Protein AF-A0A7J9B000-F1 (afdb_monomer_lite)

Radius of gyration: 26.39 Å; chains: 1; bounding box: 59×56×83 Å

Organism: NCBI:txid34288

Sequence (344 aa):
TKEEARGRLSDIKAAAGIPEDCTDDIVQVQKQTHGEGVWKELFLHPTPVVRHVLICAIGIHFFQQAIGLDSVVLYSPRIFEKAGITSSDHKLLATIAIGLSKTIFILVATFLLDKIGRRPLLLISSGGMVVILATLGFSLTIIGHSDNKITWAVGLCITMVLSSVAVFSIGMGPIAWVYSTEIFPLRLRAQGASIGVAVNRVTSGVISMTYISLYEAITIGGAFFLYAGVALVAFFFFFTFLPETQGKTLEEMEWLFGKLVGWREEAQKLKRKRKMNEANHQIQLGNNLTTDRRFAVDNKTLADFEVLKKPKRNKFAFACAILASLASILLGYGELFSFSLRVD

InterPro domains:
  IPR003663 Sugar/inositol transporter [PR00171] (64-74)
  IPR003663 Sugar/inositol transporter [PR00171] (158-179)
  IPR003663 Sugar/inositol transporter [PR00171] (181-193)
  IPR005828 Major facilitator, sugar transporter-like [PF00083] (3-257)
  IPR020846 Major facilitator superfamily domain [PS50850] (1-246)
  IPR036259 MFS transporter superfamily [G3DSA:1.20.1250.20] (1-260)
  IPR036259 MFS transporter superfamily [SSF103473] (33-254)
  IPR050814 Myo-inositol Transporter [PTHR48020] (8-275)

Secondary structure (DSSP, 8-state):
-HHHHHHHHHHHHHHTT--TT---SS-------TTHHHHHHHHHS--HHHHHHHHHHHHHHHHHHHT-HHHHHHHHHHHHHTTT---HHHHHHHHHHHHHHHHHHHHHHHHHHHHH-HHHHHHHHHHHHHHHHHHHHHHHHHHHH-SS--HHHHHHHHHHHHHHHHHHHHTHHHHHHHHHHHHS-TTTHHHHHHHHHHHHHHHHHHHHHHHHHHHHHH-HHHHHHHHHHHHHHHHHHHHHH----TT--HHHHHHHTT-TTTHHHHHHHHHHHHHHHHHHHHHHHHHHHHHGGGSTTS-TTSTTS---------HHHHHHHHHHHHHHHHHHHHHHHHHHHHH-

pLDDT: mean 74.3, std 15.92, range [32.53, 96.81]

Structure (mmCIF, N/CA/C/O backbone):
data_AF-A0A7J9B000-F1
#
_entry.id   AF-A0A7J9B000-F1
#
loop_
_atom_site.group_PDB
_atom_site.id
_atom_site.type_symbol
_atom_site.label_atom_id
_atom_site.label_alt_id
_atom_site.label_comp_id
_atom_site.label_asym_id
_atom_site.label_entity_id
_atom_site.label_seq_id
_atom_site.pdbx_PDB_ins_code
_atom_site.Cartn_x
_atom_site.Cartn_y
_atom_site.Cartn_z
_atom_site.occupancy
_atom_site.B_iso_or_equiv
_atom_site.auth_seq_id
_atom_site.auth_comp_id
_atom_site.auth_asym_id
_atom_site.auth_atom_id
_atom_site.pdbx_PDB_model_num
ATOM 1 N N . THR A 1 1 ? -8.151 7.272 47.654 1.00 82.88 1 THR A N 1
ATOM 2 C CA . THR A 1 1 ? -8.364 6.912 49.091 1.00 82.88 1 THR A CA 1
ATOM 3 C C . THR A 1 1 ? -8.147 5.414 49.305 1.00 82.88 1 THR A C 1
ATOM 5 O O . THR A 1 1 ? -8.013 4.698 48.321 1.00 82.88 1 THR A O 1
ATOM 8 N N . LYS A 1 2 ? -8.087 4.905 50.553 1.00 74.31 2 LYS A N 1
ATOM 9 C CA . LYS A 1 2 ? -7.965 3.447 50.822 1.00 74.31 2 LYS A CA 1
ATOM 10 C C . LYS A 1 2 ? -9.085 2.626 50.162 1.00 74.31 2 LYS A C 1
ATOM 12 O O . LYS A 1 2 ? -8.842 1.504 49.738 1.00 74.31 2 LYS A O 1
ATOM 17 N N . GLU A 1 3 ? -10.278 3.202 50.044 1.00 77.31 3 GLU A N 1
ATOM 18 C CA . GLU A 1 3 ? -11.419 2.584 49.359 1.00 77.31 3 GLU A CA 1
ATOM 19 C C . GLU A 1 3 ? -11.218 2.503 47.843 1.00 77.31 3 GLU A C 1
ATOM 21 O O . GLU A 1 3 ? -11.408 1.443 47.258 1.00 77.31 3 GLU A O 1
ATOM 26 N N . GLU A 1 4 ? -10.722 3.571 47.215 1.00 77.94 4 GLU A N 1
ATOM 27 C CA . GLU A 1 4 ? -10.398 3.568 45.782 1.00 77.94 4 GLU A CA 1
ATOM 28 C C . GLU A 1 4 ? -9.303 2.543 45.441 1.00 77.94 4 GLU A C 1
ATOM 30 O O . GLU A 1 4 ? -9.380 1.859 44.425 1.00 77.94 4 GLU A O 1
ATOM 35 N N . ALA A 1 5 ? -8.303 2.385 46.315 1.00 74.25 5 ALA A N 1
ATOM 36 C CA . ALA A 1 5 ? -7.252 1.384 46.138 1.00 74.25 5 ALA A CA 1
ATOM 37 C C . ALA A 1 5 ? -7.795 -0.054 46.218 1.00 74.25 5 ALA A C 1
ATOM 39 O O . ALA A 1 5 ? -7.348 -0.913 45.461 1.00 74.25 5 ALA A O 1
ATOM 40 N N . ARG A 1 6 ? -8.777 -0.314 47.095 1.00 79.56 6 ARG A N 1
ATOM 41 C CA . ARG A 1 6 ? -9.453 -1.619 47.180 1.00 79.56 6 ARG A CA 1
ATOM 42 C C . ARG A 1 6 ? -10.311 -1.899 45.947 1.00 79.56 6 ARG A C 1
ATOM 44 O O . ARG A 1 6 ? -10.234 -3.009 45.440 1.00 79.56 6 ARG A O 1
ATOM 51 N N . GLY A 1 7 ? -11.027 -0.897 45.432 1.00 80.62 7 GLY A N 1
ATOM 52 C CA . GLY A 1 7 ? -11.784 -1.025 44.180 1.00 80.62 7 GLY A CA 1
ATOM 53 C C . GLY A 1 7 ? -10.884 -1.296 42.968 1.00 80.62 7 GLY A C 1
ATOM 54 O O . GLY A 1 7 ? -11.131 -2.199 42.180 1.00 80.62 7 GLY A O 1
ATOM 55 N N . ARG A 1 8 ? -9.748 -0.595 42.859 1.00 78.12 8 ARG A N 1
ATOM 56 C CA . ARG A 1 8 ? -8.762 -0.863 41.792 1.00 78.12 8 ARG A CA 1
ATOM 57 C C . ARG A 1 8 ? -8.174 -2.270 41.907 1.00 78.12 8 ARG A C 1
ATOM 59 O O . ARG A 1 8 ? -7.898 -2.905 40.895 1.00 78.12 8 ARG A O 1
ATOM 66 N N . LEU A 1 9 ? -7.962 -2.750 43.132 1.00 80.00 9 LEU A N 1
ATOM 67 C CA . LEU A 1 9 ? -7.446 -4.092 43.376 1.00 80.00 9 LEU A CA 1
ATOM 68 C C . LEU A 1 9 ? -8.476 -5.172 43.016 1.00 80.00 9 LEU A C 1
ATOM 70 O O . LEU A 1 9 ? -8.081 -6.173 42.422 1.00 80.00 9 LEU A O 1
ATOM 74 N N . SER A 1 10 ? -9.765 -4.974 43.316 1.00 78.06 10 SER A N 1
ATOM 75 C CA . SER A 1 10 ? -10.826 -5.898 42.883 1.00 78.06 10 SER A CA 1
ATOM 76 C C . SER A 1 10 ? -10.948 -5.933 41.361 1.00 78.06 10 SER A C 1
ATOM 78 O O . SER A 1 10 ? -11.013 -7.017 40.790 1.00 78.06 10 SER A O 1
ATOM 80 N N . ASP A 1 11 ? -10.847 -4.783 40.687 1.00 79.25 11 ASP A N 1
ATOM 81 C CA . ASP A 1 11 ? -10.869 -4.716 39.219 1.00 79.25 11 ASP A CA 1
ATOM 82 C C . ASP A 1 11 ? -9.686 -5.471 38.593 1.00 79.25 11 ASP A C 1
ATOM 84 O O . ASP A 1 11 ? -9.848 -6.203 37.615 1.00 79.25 11 ASP A O 1
ATOM 88 N N . ILE A 1 12 ? -8.486 -5.334 39.172 1.00 77.56 12 ILE A N 1
ATOM 89 C CA . ILE A 1 12 ? -7.285 -6.055 38.724 1.00 77.56 12 ILE A CA 1
ATOM 90 C C . ILE A 1 12 ? -7.426 -7.560 38.982 1.00 77.56 12 ILE A C 1
ATOM 92 O O . ILE A 1 12 ? -7.084 -8.354 38.104 1.00 77.56 12 ILE A O 1
ATOM 96 N N . LYS A 1 13 ? -7.951 -7.965 40.147 1.00 78.25 13 LYS A N 1
ATOM 97 C CA . LYS A 1 13 ? -8.212 -9.377 40.475 1.00 78.25 13 LYS A CA 1
ATOM 98 C C . LYS A 1 13 ? -9.223 -9.992 39.507 1.00 78.25 13 LYS A C 1
ATOM 100 O O . LYS A 1 13 ? -8.947 -11.048 38.941 1.00 78.25 13 LYS A O 1
ATOM 105 N N . ALA A 1 14 ? -10.319 -9.290 39.226 1.00 75.25 14 ALA A N 1
ATOM 106 C CA . ALA A 1 14 ? -11.325 -9.707 38.255 1.00 75.25 14 ALA A CA 1
ATOM 107 C C . ALA A 1 14 ? -10.745 -9.814 36.833 1.00 75.25 14 ALA A C 1
ATOM 109 O O . ALA A 1 14 ? -10.961 -10.814 36.149 1.00 75.25 14 ALA A O 1
ATOM 110 N N . ALA A 1 15 ? -9.949 -8.830 36.401 1.00 67.94 15 ALA A N 1
ATOM 111 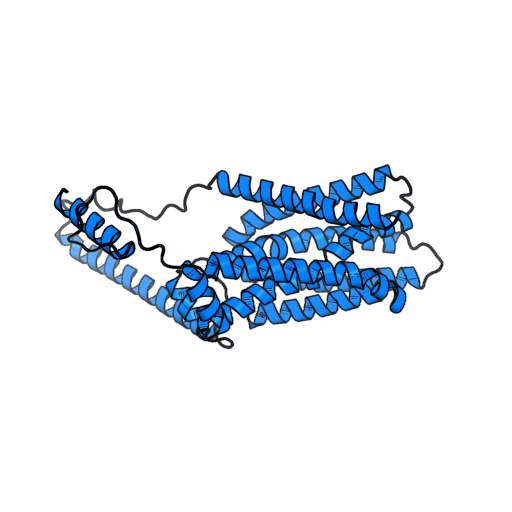C CA . ALA A 1 15 ? -9.299 -8.842 35.090 1.00 67.94 15 ALA A CA 1
ATOM 112 C C . ALA A 1 15 ? -8.254 -9.963 34.943 1.00 67.94 15 ALA A C 1
ATOM 114 O O . ALA A 1 15 ? -8.064 -10.487 33.845 1.00 67.94 15 ALA A O 1
ATOM 115 N N . ALA A 1 16 ? -7.590 -10.339 36.037 1.00 67.12 16 ALA A N 1
ATOM 116 C CA . ALA A 1 16 ? -6.615 -11.426 36.080 1.00 67.12 16 ALA A CA 1
ATOM 117 C C . ALA A 1 16 ? -7.246 -12.815 36.311 1.00 67.12 16 ALA A C 1
ATOM 119 O O . ALA A 1 16 ? -6.526 -13.813 36.284 1.00 67.12 16 ALA A O 1
ATOM 120 N N . GLY A 1 17 ? -8.565 -12.898 36.536 1.00 65.94 17 GLY A N 1
ATOM 121 C CA . GLY A 1 17 ? -9.259 -14.151 36.853 1.00 65.94 17 GLY A CA 1
ATOM 122 C C . GLY A 1 17 ? -8.908 -14.721 38.233 1.00 65.94 17 GLY A C 1
ATOM 123 O O . GLY A 1 17 ? -8.972 -15.933 38.429 1.00 65.94 17 GLY A O 1
ATOM 124 N N . ILE A 1 18 ? -8.502 -13.863 39.171 1.00 74.94 18 ILE A N 1
ATOM 125 C CA . ILE A 1 18 ? -8.129 -14.225 40.541 1.00 74.94 18 ILE A CA 1
ATOM 126 C C . ILE A 1 18 ? -9.373 -14.081 41.439 1.00 74.94 18 ILE A C 1
ATOM 128 O O . ILE A 1 18 ? -10.015 -13.030 41.389 1.00 74.94 18 ILE A O 1
ATOM 132 N N . PRO A 1 19 ? -9.719 -15.082 42.274 1.00 73.69 19 PRO A N 1
ATOM 133 C CA . PRO A 1 19 ? -10.817 -14.969 43.237 1.00 73.69 19 PRO A CA 1
ATOM 134 C C . PRO A 1 19 ? -10.623 -13.766 44.171 1.00 73.69 19 PRO A C 1
ATOM 136 O O . PRO A 1 19 ? -9.503 -13.519 44.630 1.00 73.69 19 PRO A O 1
ATOM 139 N N . GLU A 1 20 ? -11.694 -13.026 44.484 1.00 66.19 20 GLU A N 1
ATOM 140 C CA . GLU A 1 20 ? -11.612 -11.861 45.385 1.00 66.19 20 GLU A CA 1
ATOM 141 C C . GLU A 1 20 ? -11.006 -12.233 46.747 1.00 66.19 20 GLU A C 1
ATOM 143 O O . GLU A 1 20 ? -10.180 -11.487 47.287 1.00 66.19 20 GLU A O 1
ATOM 148 N N . ASP A 1 21 ? -11.326 -13.441 47.204 1.00 67.56 21 ASP A N 1
ATOM 149 C CA . ASP A 1 21 ? -10.967 -14.044 48.487 1.00 67.56 21 ASP A CA 1
ATOM 150 C C . ASP A 1 21 ? -9.482 -14.438 48.587 1.00 67.56 21 ASP A C 1
ATOM 152 O O . ASP A 1 21 ? -8.992 -14.760 49.667 1.00 67.56 21 ASP A O 1
ATOM 156 N N . CYS A 1 22 ? -8.744 -14.428 47.472 1.00 64.06 22 CYS A N 1
ATOM 157 C CA . CYS A 1 22 ? -7.347 -14.843 47.449 1.00 64.06 22 CYS A CA 1
ATOM 158 C C . CYS A 1 22 ? -6.442 -13.699 47.946 1.00 64.06 22 CYS A C 1
ATOM 160 O O . CYS A 1 22 ? -6.332 -12.640 47.312 1.00 64.06 22 CYS A O 1
ATOM 162 N N . THR A 1 23 ? -5.823 -13.893 49.113 1.00 69.88 23 THR A N 1
ATOM 163 C CA . THR A 1 23 ? -4.881 -12.955 49.761 1.00 69.88 23 THR A CA 1
ATOM 164 C C . THR A 1 23 ? -3.425 -13.412 49.704 1.00 69.88 23 THR A C 1
ATOM 166 O O . THR A 1 23 ? -2.583 -12.805 50.356 1.00 69.88 23 THR A O 1
ATOM 169 N N . ASP A 1 24 ? -3.121 -14.465 48.947 1.00 70.62 24 ASP A N 1
ATOM 170 C CA . ASP A 1 24 ? -1.760 -14.986 48.842 1.00 70.62 24 ASP A CA 1
ATOM 171 C C . ASP A 1 24 ? -0.848 -14.028 48.064 1.00 70.62 24 ASP A C 1
ATOM 173 O O . ASP A 1 24 ? -1.212 -13.516 47.002 1.00 70.62 24 ASP A O 1
ATOM 177 N N . ASP A 1 25 ? 0.373 -13.833 48.567 1.00 59.50 25 ASP A N 1
ATOM 178 C CA . ASP A 1 25 ? 1.390 -12.970 47.946 1.00 59.50 25 ASP A CA 1
ATOM 179 C C . ASP A 1 25 ? 1.878 -13.509 46.584 1.00 59.50 25 ASP A C 1
ATOM 181 O O . ASP A 1 25 ? 2.466 -12.774 45.788 1.00 59.50 25 ASP A O 1
ATOM 185 N N . ILE A 1 26 ? 1.633 -14.794 46.295 1.00 55.56 26 ILE A N 1
ATOM 186 C CA . ILE A 1 26 ? 2.012 -15.465 45.046 1.00 55.56 26 ILE A CA 1
ATOM 187 C C . ILE A 1 26 ? 0.830 -16.299 44.548 1.00 55.56 26 ILE A C 1
ATOM 189 O O . ILE A 1 26 ? 0.625 -17.435 44.970 1.00 55.56 26 ILE A O 1
ATOM 193 N N . VAL A 1 27 ? 0.075 -15.753 43.596 1.00 59.12 27 VAL A N 1
ATOM 194 C CA . VAL A 1 27 ? -1.013 -16.474 42.928 1.00 59.12 27 VAL A CA 1
ATOM 195 C C . VAL A 1 27 ? -0.484 -17.078 41.629 1.00 59.12 27 VAL A C 1
ATOM 197 O O . VAL A 1 27 ? 0.006 -16.366 40.749 1.00 59.12 27 VAL A O 1
ATOM 200 N N . GLN A 1 28 ? -0.595 -18.400 41.481 1.00 49.84 28 GLN A N 1
ATOM 201 C CA . GLN A 1 28 ? -0.431 -19.070 40.189 1.00 49.84 28 GLN A CA 1
ATOM 202 C C . GLN A 1 28 ? -1.600 -18.649 39.295 1.00 49.84 28 GLN A C 1
ATOM 204 O O . GLN A 1 28 ? -2.665 -19.263 39.306 1.00 49.84 28 GLN A O 1
ATOM 209 N N . VAL A 1 29 ? -1.412 -17.564 38.542 1.00 55.66 29 VAL A N 1
ATOM 210 C CA . VAL A 1 29 ? -2.338 -17.161 37.484 1.00 55.66 29 VAL A CA 1
ATOM 211 C C . VAL A 1 29 ? -2.449 -18.355 36.545 1.00 55.66 29 VAL A C 1
ATOM 213 O O . VAL A 1 29 ? -1.451 -18.732 35.921 1.00 55.66 29 VAL A O 1
ATOM 216 N N . GLN A 1 30 ? -3.633 -18.978 36.462 1.00 48.12 30 GLN A N 1
ATOM 217 C CA . GLN A 1 30 ? -3.905 -19.937 35.397 1.00 48.12 30 GLN A CA 1
ATOM 218 C C . GLN A 1 30 ? -3.523 -19.228 34.111 1.00 48.12 30 GLN A C 1
ATOM 220 O O . GLN A 1 30 ? -4.123 -18.214 33.752 1.00 48.12 30 GLN A O 1
ATOM 225 N N . LYS A 1 31 ? -2.465 -19.719 33.465 1.00 45.75 31 LYS A N 1
ATOM 226 C CA . LYS A 1 31 ? -1.977 -19.204 32.197 1.00 45.75 31 LYS A CA 1
ATOM 227 C C . LYS A 1 31 ? -3.082 -19.513 31.200 1.00 45.75 31 LYS A C 1
ATOM 229 O O . LYS A 1 31 ? -3.051 -20.561 30.564 1.00 45.75 31 LYS A O 1
ATOM 234 N N . GLN A 1 32 ? -4.105 -18.654 31.141 1.00 48.62 32 GLN A N 1
ATOM 235 C CA . GLN A 1 32 ? -5.142 -18.736 30.132 1.00 48.62 32 GLN A CA 1
ATOM 236 C C . GLN A 1 32 ? -4.379 -18.854 28.830 1.00 48.62 32 GLN A C 1
ATOM 238 O O . GLN A 1 32 ? -3.500 -18.032 28.552 1.00 48.62 32 GLN A O 1
ATOM 243 N N . THR A 1 33 ? -4.618 -19.945 28.113 1.00 46.84 33 THR A N 1
ATOM 244 C CA . THR A 1 33 ? -3.960 -20.305 26.863 1.00 46.84 33 THR A CA 1
ATOM 245 C C . THR A 1 33 ? -4.392 -19.280 25.816 1.00 46.84 33 THR A C 1
ATOM 247 O O . THR A 1 33 ? -5.203 -19.535 24.933 1.00 46.84 33 THR A O 1
ATOM 250 N N . HIS A 1 34 ? -3.867 -18.063 25.957 1.00 54.16 34 HIS A N 1
ATOM 251 C CA . HIS A 1 34 ? -4.289 -16.832 25.297 1.00 54.16 34 HIS A CA 1
ATOM 252 C C . HIS A 1 34 ? -4.011 -16.882 23.788 1.00 54.16 34 HIS A C 1
ATOM 254 O O . HIS A 1 34 ? -4.372 -15.964 23.064 1.00 54.16 34 HIS A O 1
ATOM 260 N N . GLY A 1 35 ? -3.343 -17.941 23.315 1.00 53.44 35 GLY A N 1
ATOM 261 C CA . GLY A 1 35 ? -3.094 -18.224 21.908 1.00 53.44 35 GLY A CA 1
ATOM 262 C C . GLY A 1 35 ? -4.078 -19.230 21.309 1.00 53.44 35 GLY A C 1
ATOM 263 O O . GLY A 1 35 ? -4.667 -18.940 20.273 1.00 53.44 35 GLY A O 1
ATOM 264 N N . GLU A 1 36 ? -4.274 -20.398 21.931 1.00 55.00 36 GLU A N 1
ATOM 265 C CA . GLU A 1 36 ? -4.997 -21.527 21.314 1.00 55.00 36 GLU A CA 1
ATOM 266 C C . GLU A 1 36 ? -6.490 -21.259 21.100 1.00 55.00 36 GLU A C 1
ATOM 268 O O . GLU A 1 36 ? -7.029 -21.602 20.047 1.00 55.00 36 GLU A O 1
ATOM 273 N N . GLY A 1 37 ? -7.151 -20.605 22.062 1.00 60.28 37 GLY A N 1
ATOM 274 C CA . GLY A 1 37 ? -8.549 -20.189 21.905 1.00 60.28 37 GLY A CA 1
ATOM 275 C C . GLY A 1 37 ? -8.720 -19.158 20.791 1.00 60.28 37 GLY A C 1
ATOM 276 O O . GLY A 1 37 ? -9.700 -19.187 20.059 1.00 60.28 37 GLY A O 1
ATOM 277 N N . VAL A 1 38 ? -7.710 -18.313 20.599 1.00 64.00 38 VAL A N 1
ATOM 278 C CA . VAL A 1 38 ? -7.761 -17.173 19.687 1.00 64.00 38 VAL A CA 1
ATOM 279 C C . VAL A 1 38 ? -7.512 -17.597 18.236 1.00 64.00 38 VAL A C 1
ATOM 281 O O . VAL A 1 38 ? -8.227 -17.151 17.344 1.00 64.00 38 VAL A O 1
ATOM 284 N N . TRP A 1 39 ? -6.602 -18.549 17.988 1.00 66.50 39 TRP A N 1
ATOM 285 C CA . TRP A 1 39 ? -6.470 -19.175 16.662 1.00 66.50 39 TRP A CA 1
ATOM 286 C C . TRP A 1 39 ? -7.745 -19.941 16.275 1.00 66.50 39 TRP A C 1
ATOM 288 O O . TRP A 1 39 ? -8.190 -19.859 15.131 1.00 66.50 39 TRP A O 1
ATOM 298 N N . LYS A 1 40 ? -8.383 -20.638 17.227 1.00 61.72 40 LYS A N 1
ATOM 299 C CA . LYS A 1 40 ? -9.684 -21.285 16.991 1.00 61.72 40 LYS A CA 1
ATOM 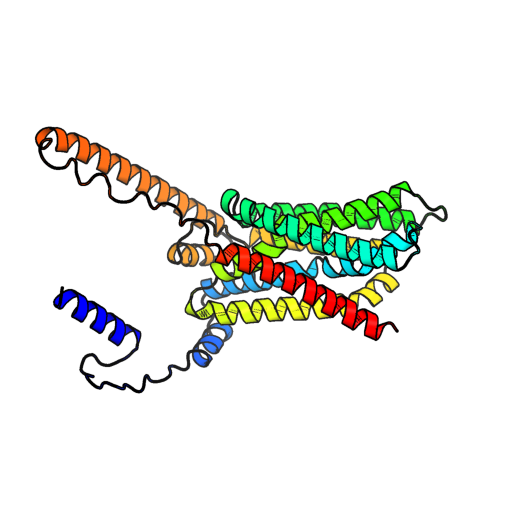300 C C . LYS A 1 40 ? -10.794 -20.261 16.741 1.00 61.72 40 LYS A C 1
ATOM 302 O O . LYS A 1 40 ? -11.615 -20.476 15.866 1.00 61.72 40 LYS A O 1
ATOM 307 N N . GLU A 1 41 ? -10.821 -19.132 17.433 1.00 63.62 41 GLU A N 1
ATOM 308 C CA . GLU A 1 41 ? -11.821 -18.081 17.201 1.00 63.62 41 GLU A CA 1
ATOM 309 C C . GLU A 1 41 ? -11.633 -17.394 15.835 1.00 63.62 41 GLU A C 1
ATOM 311 O O . GLU A 1 41 ? -12.605 -17.101 15.140 1.00 63.62 41 GLU A O 1
ATOM 316 N N . LEU A 1 42 ? -10.381 -17.233 15.394 1.00 67.19 42 LEU A N 1
ATOM 317 C CA . LEU A 1 42 ? -10.039 -16.641 14.101 1.00 67.19 42 LEU A CA 1
ATOM 318 C C . LEU A 1 42 ? -10.425 -17.532 12.907 1.00 67.19 42 LEU A C 1
ATOM 320 O O . LEU A 1 42 ? -10.860 -17.018 11.876 1.00 67.19 42 LEU A O 1
ATOM 324 N N . PHE A 1 43 ? -10.255 -18.853 13.041 1.00 66.50 43 PHE A N 1
ATOM 325 C CA . PHE A 1 43 ? -10.446 -19.813 11.946 1.00 66.50 43 PHE A CA 1
ATOM 326 C C . PHE A 1 43 ? -11.747 -20.625 12.026 1.00 66.50 43 PHE A C 1
ATOM 328 O O . PHE A 1 43 ? -12.273 -21.010 10.985 1.00 66.50 43 PHE A O 1
ATOM 335 N N . LEU A 1 44 ? -12.276 -20.892 13.223 1.00 55.34 44 LEU A N 1
ATOM 336 C CA . LEU A 1 44 ? -13.414 -21.796 13.436 1.00 55.34 44 LEU A CA 1
ATOM 337 C C . LEU A 1 44 ? -14.759 -21.048 13.522 1.00 55.34 44 LEU A C 1
ATOM 339 O O . LEU A 1 44 ? -15.754 -21.571 13.036 1.00 55.34 44 LEU A O 1
ATOM 343 N N . HIS A 1 45 ? -14.797 -19.827 14.082 1.00 56.34 45 HIS A N 1
ATOM 344 C CA . HIS A 1 45 ? -16.012 -18.991 14.155 1.00 56.34 45 HIS A CA 1
ATOM 345 C C . HIS A 1 45 ? -15.711 -17.481 14.028 1.00 56.34 45 HIS A C 1
ATOM 347 O O . HIS A 1 45 ? -15.948 -16.721 14.971 1.00 56.34 45 HIS A O 1
ATOM 353 N N . PRO A 1 46 ? -15.214 -16.998 12.874 1.00 67.00 46 PRO A N 1
ATOM 354 C CA . PRO A 1 46 ? -14.956 -15.575 12.700 1.00 67.00 46 PRO A CA 1
ATOM 355 C C . PRO A 1 46 ? -16.277 -14.796 12.716 1.00 67.00 46 PRO A C 1
ATOM 357 O O . PRO A 1 46 ? -17.119 -14.943 11.825 1.00 67.00 46 PRO A O 1
ATOM 360 N N . THR A 1 47 ? -16.451 -13.925 13.711 1.00 74.19 47 THR A N 1
ATOM 361 C CA . THR A 1 47 ? -17.538 -12.938 13.701 1.00 74.19 47 THR A CA 1
ATOM 362 C C . THR A 1 47 ? -17.444 -12.083 12.427 1.00 74.19 47 THR A C 1
ATOM 364 O O . THR A 1 47 ? -16.348 -11.875 11.893 1.00 74.19 47 THR A O 1
ATOM 367 N N . PRO A 1 48 ? -18.568 -11.564 11.900 1.00 76.94 48 PRO A N 1
ATOM 368 C CA . PRO A 1 48 ? -18.567 -10.794 10.652 1.00 76.94 48 PRO A CA 1
ATOM 369 C C . PRO A 1 48 ? -17.607 -9.592 10.693 1.00 76.94 48 PRO A C 1
ATOM 371 O O . PRO A 1 48 ? -16.961 -9.294 9.689 1.00 76.94 48 PRO A O 1
ATOM 374 N N . VAL A 1 49 ? -17.444 -8.982 11.873 1.00 80.81 49 VAL A N 1
ATOM 375 C CA . VAL A 1 49 ? -16.482 -7.904 12.150 1.00 80.81 49 VAL A CA 1
ATOM 376 C C . VAL A 1 49 ? -15.043 -8.386 11.970 1.00 80.81 49 VAL A C 1
ATOM 378 O O . VAL A 1 49 ? -14.280 -7.803 11.201 1.00 80.81 49 VAL A O 1
ATOM 381 N N . VAL A 1 50 ? -14.671 -9.482 12.639 1.00 82.44 50 VAL A N 1
ATOM 382 C CA . VAL A 1 50 ? -13.312 -10.043 12.579 1.00 82.44 50 VAL A CA 1
ATOM 383 C C . VAL A 1 50 ? -12.972 -10.485 11.159 1.00 82.44 50 VAL A C 1
ATOM 385 O O . VAL A 1 50 ? -11.869 -10.218 10.683 1.00 82.44 50 VAL A O 1
ATOM 388 N N . ARG A 1 51 ? -13.930 -11.076 10.437 1.00 84.75 51 ARG A N 1
ATOM 389 C CA . ARG A 1 51 ? -13.755 -11.444 9.028 1.00 84.75 51 ARG A CA 1
ATOM 390 C C . ARG A 1 51 ? -13.461 -10.228 8.146 1.00 84.75 51 ARG A C 1
ATOM 392 O O . ARG A 1 51 ? -12.566 -10.302 7.307 1.00 84.75 51 ARG A O 1
ATOM 399 N N . HIS A 1 52 ? -14.186 -9.120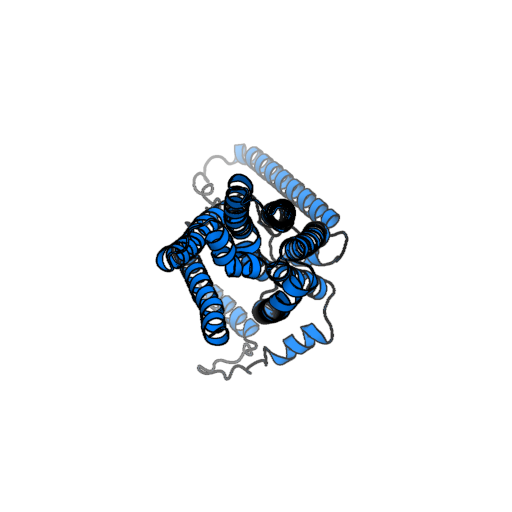 8.315 1.00 88.06 52 HIS A N 1
ATOM 400 C CA . HIS A 1 52 ? -13.939 -7.893 7.545 1.00 88.06 52 HIS A CA 1
ATOM 401 C C . HIS A 1 52 ? -12.560 -7.309 7.868 1.00 88.06 52 HIS A C 1
ATOM 403 O O . HIS A 1 52 ? -11.783 -7.039 6.952 1.00 88.06 52 HIS A O 1
ATOM 409 N N . VAL A 1 53 ? -12.212 -7.205 9.152 1.00 89.00 53 VAL A N 1
ATOM 410 C CA . VAL A 1 53 ? -10.888 -6.739 9.591 1.00 89.00 53 VAL A CA 1
ATOM 411 C C . VAL A 1 53 ? -9.769 -7.605 8.998 1.00 89.00 53 VAL A C 1
ATOM 413 O O . VAL A 1 53 ? -8.803 -7.065 8.460 1.00 89.00 53 VAL A O 1
ATOM 416 N N . LEU A 1 54 ? -9.915 -8.934 9.019 1.00 88.88 54 LEU A N 1
ATOM 417 C CA . LEU A 1 54 ? -8.944 -9.863 8.433 1.00 88.88 54 LEU A CA 1
ATOM 418 C C . LEU A 1 54 ? -8.803 -9.692 6.922 1.00 88.88 54 LEU A C 1
ATOM 420 O O . LEU A 1 54 ? -7.681 -9.637 6.430 1.00 88.88 54 LEU A O 1
ATOM 424 N N . ILE A 1 55 ? -9.910 -9.570 6.185 1.00 91.25 55 ILE A N 1
ATOM 425 C CA . ILE A 1 55 ? -9.873 -9.342 4.733 1.00 91.25 55 ILE A CA 1
ATOM 426 C C . ILE A 1 55 ? -9.147 -8.030 4.418 1.00 91.25 55 ILE A C 1
ATOM 428 O O . ILE A 1 55 ? -8.311 -7.998 3.515 1.00 91.25 55 ILE A O 1
ATOM 432 N N . CYS A 1 56 ? -9.407 -6.965 5.180 1.00 91.62 56 CYS A N 1
ATOM 433 C CA . CYS A 1 56 ? -8.709 -5.691 5.014 1.00 91.62 56 CYS A CA 1
ATOM 434 C C . CYS A 1 56 ? -7.210 -5.804 5.333 1.00 91.62 56 CYS A C 1
ATOM 436 O O . CYS A 1 56 ? -6.396 -5.312 4.554 1.00 91.62 56 CYS A O 1
ATOM 438 N N . ALA A 1 57 ? -6.841 -6.469 6.432 1.00 91.19 57 ALA A N 1
ATOM 439 C CA . ALA A 1 57 ? -5.448 -6.654 6.849 1.00 91.19 57 ALA A CA 1
ATOM 440 C C . ALA A 1 57 ? -4.645 -7.545 5.886 1.00 91.19 57 ALA A C 1
ATOM 442 O O . ALA A 1 57 ? -3.506 -7.246 5.537 1.00 91.19 57 ALA A O 1
ATOM 443 N N . ILE A 1 58 ? -5.233 -8.648 5.429 1.00 92.75 58 ILE A N 1
ATOM 444 C CA . ILE A 1 58 ? -4.599 -9.545 4.460 1.00 92.75 58 ILE A CA 1
ATOM 445 C C . ILE A 1 58 ? -4.491 -8.836 3.111 1.00 92.75 58 ILE A C 1
ATOM 447 O O . ILE A 1 58 ? -3.421 -8.823 2.506 1.00 92.75 58 ILE A O 1
ATOM 451 N N . GLY A 1 59 ? -5.572 -8.188 2.669 1.00 93.25 59 GLY A N 1
ATOM 452 C CA . GLY A 1 59 ? -5.611 -7.468 1.403 1.00 93.25 59 GLY A CA 1
ATOM 453 C C . GLY A 1 59 ? -4.599 -6.327 1.340 1.00 93.25 59 GLY A C 1
ATOM 454 O O . GLY A 1 59 ? -3.881 -6.218 0.351 1.00 93.25 59 GLY A O 1
ATOM 455 N N . ILE A 1 60 ? -4.476 -5.508 2.392 1.00 93.38 60 ILE A N 1
ATOM 456 C CA . ILE A 1 60 ? -3.518 -4.390 2.401 1.00 93.38 60 ILE A CA 1
ATOM 457 C C . ILE A 1 60 ? -2.072 -4.879 2.285 1.00 93.38 60 ILE A C 1
ATOM 459 O O . ILE A 1 60 ? -1.322 -4.340 1.476 1.00 93.38 60 ILE A O 1
ATOM 463 N N . HIS A 1 61 ? -1.702 -5.942 3.003 1.00 91.25 61 HIS A N 1
ATOM 464 C CA . HIS A 1 61 ? -0.352 -6.505 2.962 1.00 91.25 61 HIS A CA 1
ATOM 465 C C . HIS A 1 61 ? -0.050 -7.272 1.670 1.00 91.25 61 HIS A C 1
ATOM 467 O O . HIS A 1 61 ? 1.080 -7.202 1.177 1.00 91.25 61 HIS A O 1
ATOM 473 N N . PHE A 1 62 ? -1.047 -7.965 1.111 1.00 94.31 62 PHE A N 1
ATOM 474 C CA . PHE A 1 62 ? -0.952 -8.616 -0.193 1.00 94.31 62 PHE A CA 1
ATOM 475 C C . PHE A 1 62 ? -0.737 -7.579 -1.295 1.00 94.31 62 PHE A C 1
ATOM 477 O O . PHE A 1 62 ? 0.268 -7.634 -1.996 1.00 94.31 62 PHE A O 1
ATOM 484 N N . PHE A 1 63 ? -1.626 -6.586 -1.412 1.00 93.88 63 PHE A N 1
ATOM 485 C CA . PHE A 1 63 ? -1.544 -5.577 -2.468 1.00 93.88 63 PHE A CA 1
ATOM 486 C C . PHE A 1 63 ? -0.336 -4.652 -2.325 1.00 93.88 63 PHE A C 1
ATOM 488 O O . PHE A 1 63 ? 0.237 -4.262 -3.339 1.00 93.88 63 PHE A O 1
ATOM 495 N N . GLN A 1 64 ? 0.100 -4.355 -1.096 1.00 91.25 64 GLN A N 1
ATOM 496 C CA . GLN A 1 64 ? 1.357 -3.643 -0.855 1.00 91.25 64 GLN A CA 1
ATOM 497 C C . GLN A 1 64 ? 2.528 -4.314 -1.582 1.00 91.25 64 GLN A C 1
ATOM 499 O O . GLN A 1 64 ? 3.367 -3.619 -2.153 1.00 91.25 64 GLN A O 1
ATOM 504 N N . GLN A 1 65 ? 2.570 -5.647 -1.576 1.00 89.38 65 GLN A N 1
ATOM 505 C CA . GLN A 1 65 ? 3.637 -6.408 -2.210 1.00 89.38 65 GLN A CA 1
ATOM 506 C C . GLN A 1 65 ? 3.350 -6.694 -3.690 1.00 89.38 65 GLN A C 1
ATOM 508 O O . GLN A 1 65 ? 4.233 -6.528 -4.525 1.00 89.38 65 GLN A O 1
ATOM 513 N N . ALA A 1 66 ? 2.102 -7.033 -4.029 1.00 90.75 66 ALA A N 1
ATOM 514 C CA . ALA A 1 66 ? 1.641 -7.395 -5.374 1.00 90.75 66 ALA A CA 1
ATOM 515 C C . ALA A 1 66 ? 1.847 -6.304 -6.436 1.00 90.75 66 ALA A C 1
ATOM 517 O O . ALA A 1 66 ? 1.991 -6.617 -7.615 1.00 90.75 66 ALA A O 1
ATOM 518 N N . ILE A 1 67 ? 1.903 -5.033 -6.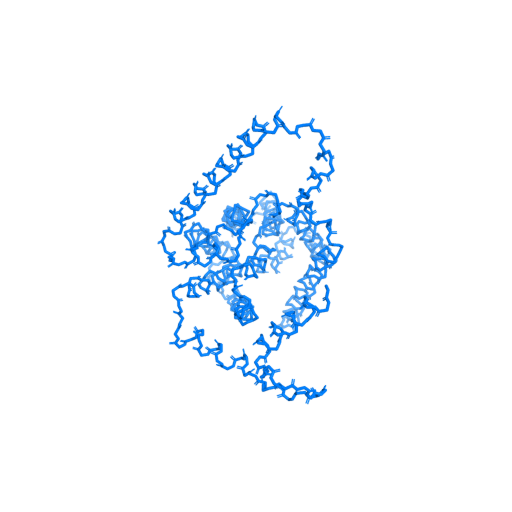032 1.00 90.81 67 ILE A N 1
ATOM 519 C CA . ILE A 1 67 ? 2.213 -3.905 -6.928 1.00 90.81 67 ILE A CA 1
ATOM 520 C C . ILE A 1 67 ? 3.658 -3.959 -7.457 1.00 90.81 67 ILE A C 1
ATOM 522 O O . ILE A 1 67 ? 3.973 -3.296 -8.444 1.00 90.81 67 ILE A O 1
ATOM 526 N N . GLY A 1 68 ? 4.537 -4.754 -6.838 1.00 85.56 68 GLY A N 1
ATOM 527 C CA . GLY A 1 68 ? 5.856 -5.057 -7.389 1.00 85.56 68 GLY A CA 1
ATOM 528 C C . GLY A 1 68 ? 6.886 -3.938 -7.223 1.00 85.56 68 GLY A C 1
ATOM 529 O O . GLY A 1 68 ? 7.810 -3.849 -8.029 1.00 85.56 68 GLY A O 1
ATOM 530 N N . LEU A 1 69 ? 6.769 -3.083 -6.191 1.00 86.94 69 LEU A N 1
ATOM 531 C CA . LEU A 1 69 ? 7.770 -2.032 -5.939 1.00 86.94 69 LEU A CA 1
ATOM 532 C C . LEU A 1 69 ? 9.179 -2.620 -5.773 1.00 86.94 69 LEU A C 1
ATOM 534 O O . LEU A 1 69 ? 10.135 -2.063 -6.308 1.00 86.94 69 LEU A O 1
ATOM 538 N N . ASP A 1 70 ? 9.311 -3.738 -5.061 1.00 82.25 70 ASP A N 1
ATOM 539 C CA . ASP A 1 70 ? 10.618 -4.360 -4.843 1.00 82.25 70 ASP A CA 1
ATOM 540 C C . ASP A 1 70 ? 11.232 -4.844 -6.163 1.00 82.25 70 ASP A C 1
ATOM 542 O O . ASP A 1 70 ? 12.425 -4.655 -6.383 1.00 82.25 70 ASP A O 1
ATOM 546 N N . SER A 1 71 ? 10.416 -5.330 -7.107 1.00 81.94 71 SER A N 1
ATOM 547 C CA . SER A 1 71 ? 10.871 -5.633 -8.468 1.00 81.94 71 SER A CA 1
ATOM 548 C C . SER A 1 71 ? 11.329 -4.382 -9.227 1.00 81.94 71 SER A C 1
ATOM 550 O O . SER A 1 71 ? 12.352 -4.422 -9.909 1.00 81.94 71 SER A O 1
ATOM 552 N N . VAL A 1 72 ? 10.606 -3.259 -9.105 1.00 83.06 72 VAL A N 1
ATOM 553 C CA . VAL A 1 72 ? 10.989 -1.976 -9.732 1.00 83.06 72 VAL A CA 1
ATOM 554 C C . VAL A 1 72 ? 12.366 -1.525 -9.230 1.00 83.06 72 VAL A C 1
ATOM 556 O O . VAL A 1 72 ? 13.220 -1.135 -10.027 1.00 83.06 72 VAL A O 1
ATOM 559 N N . VAL A 1 73 ? 12.590 -1.590 -7.915 1.00 79.62 73 VAL A N 1
ATOM 560 C CA . VAL A 1 73 ? 13.852 -1.178 -7.283 1.00 79.62 73 VAL A CA 1
ATOM 561 C C . VAL A 1 73 ? 14.984 -2.142 -7.630 1.00 79.62 73 VAL A C 1
ATOM 563 O O . VAL A 1 73 ? 16.073 -1.694 -7.977 1.00 79.62 73 VAL A O 1
ATOM 566 N N . LEU A 1 74 ? 14.730 -3.451 -7.609 1.00 75.31 74 LEU A N 1
ATOM 567 C CA . LEU A 1 74 ? 15.723 -4.472 -7.949 1.00 75.31 74 LEU A CA 1
ATOM 568 C C . LEU A 1 74 ? 16.289 -4.280 -9.366 1.00 75.31 74 LEU A C 1
ATOM 570 O O . LEU A 1 74 ? 17.478 -4.486 -9.597 1.00 75.31 74 LEU A O 1
ATOM 574 N N . TYR A 1 75 ? 15.455 -3.840 -10.310 1.00 73.12 75 TYR A N 1
ATOM 575 C CA . TYR A 1 75 ? 15.849 -3.665 -11.710 1.00 73.12 75 TYR A CA 1
ATOM 576 C C . TYR A 1 75 ? 16.274 -2.246 -12.075 1.00 73.12 75 TYR A C 1
ATOM 578 O O . TYR A 1 75 ? 16.787 -2.034 -13.180 1.00 73.12 75 TYR A O 1
ATOM 586 N N . SER A 1 76 ? 16.145 -1.283 -11.160 1.00 75.12 76 SER A N 1
ATOM 587 C CA . SER A 1 76 ? 16.577 0.090 -11.415 1.00 75.12 76 SER A CA 1
ATOM 588 C C . SER A 1 76 ? 18.037 0.188 -11.880 1.00 75.12 76 SER A C 1
ATOM 590 O O . SER A 1 76 ? 18.279 0.908 -12.849 1.00 75.12 76 SER A O 1
ATOM 592 N N . PRO A 1 77 ? 19.015 -0.570 -11.330 1.00 70.19 77 PRO A N 1
ATOM 593 C CA . PRO A 1 77 ? 20.402 -0.484 -11.786 1.00 70.19 77 PRO A CA 1
ATOM 594 C C . PRO A 1 77 ? 20.600 -0.953 -13.232 1.00 70.19 77 PRO A C 1
ATOM 596 O O . PRO A 1 77 ? 21.414 -0.372 -13.944 1.00 70.19 77 PRO A O 1
ATOM 599 N N . ARG A 1 78 ? 19.837 -1.950 -13.707 1.00 69.44 78 ARG A N 1
ATOM 600 C CA . ARG A 1 78 ? 19.874 -2.377 -15.120 1.00 69.44 78 ARG A CA 1
ATOM 601 C C . ARG A 1 78 ? 19.259 -1.330 -16.050 1.00 69.44 78 ARG A C 1
ATOM 603 O O . ARG A 1 78 ? 19.738 -1.145 -17.168 1.00 69.44 78 ARG A O 1
ATOM 610 N N . ILE A 1 79 ? 18.217 -0.628 -15.598 1.00 69.06 79 ILE A N 1
ATOM 611 C CA . ILE A 1 79 ? 17.640 0.509 -16.334 1.00 69.06 79 ILE A CA 1
ATOM 612 C C . ILE A 1 79 ? 18.677 1.643 -16.433 1.00 69.06 79 ILE A C 1
ATOM 614 O O . ILE A 1 79 ? 18.836 2.235 -17.499 1.00 69.06 79 ILE A O 1
ATOM 618 N N . PHE A 1 80 ? 19.432 1.896 -15.358 1.00 70.00 80 PHE A N 1
ATOM 619 C CA . PHE A 1 80 ? 20.500 2.907 -15.323 1.00 70.00 80 PHE A CA 1
ATOM 620 C C . PHE A 1 80 ? 21.723 2.510 -16.162 1.00 70.00 80 PHE A C 1
ATOM 622 O O . PHE A 1 80 ? 22.323 3.353 -16.821 1.00 70.00 80 PHE A O 1
ATOM 629 N N . GLU A 1 81 ? 22.060 1.224 -16.212 1.00 67.06 81 GLU A N 1
ATOM 630 C CA . GLU A 1 81 ? 23.134 0.698 -17.059 1.00 67.06 81 GLU A CA 1
ATOM 631 C C . GLU A 1 81 ? 22.827 0.878 -18.548 1.00 67.06 81 GLU A C 1
ATOM 633 O O . GLU A 1 81 ? 23.675 1.350 -19.309 1.00 67.06 81 GLU A O 1
ATOM 638 N N . LYS A 1 82 ? 21.578 0.620 -18.962 1.00 62.59 82 LYS A N 1
ATOM 639 C CA . LYS A 1 82 ? 21.119 0.938 -20.324 1.00 62.59 82 LYS A CA 1
ATOM 640 C C . LYS A 1 82 ? 21.194 2.441 -20.652 1.00 62.59 82 LYS A C 1
ATOM 642 O O . LYS A 1 82 ? 21.228 2.787 -21.832 1.00 62.59 82 LYS A O 1
ATOM 647 N N . ALA A 1 83 ? 21.284 3.317 -19.645 1.00 57.16 83 ALA A N 1
ATOM 648 C CA . ALA A 1 83 ? 21.483 4.764 -19.788 1.00 57.16 83 ALA A CA 1
ATOM 649 C C . ALA A 1 83 ? 22.942 5.186 -20.035 1.00 57.16 83 ALA A C 1
ATOM 651 O O . ALA A 1 83 ? 23.193 6.368 -20.261 1.00 57.16 83 ALA A O 1
ATOM 652 N N . GLY A 1 84 ? 23.902 4.254 -19.993 1.00 55.06 84 GLY A N 1
ATOM 653 C CA . GLY A 1 84 ? 25.330 4.551 -20.158 1.00 55.06 84 GLY A CA 1
ATOM 654 C C . GLY A 1 84 ? 26.078 4.824 -18.850 1.00 55.06 84 GLY A C 1
ATOM 655 O O . GLY A 1 84 ? 27.243 5.206 -18.890 1.00 55.06 84 GLY A O 1
ATOM 656 N N . ILE A 1 85 ? 25.444 4.600 -17.693 1.00 56.06 85 ILE A N 1
ATOM 657 C CA . ILE A 1 85 ? 26.108 4.650 -16.386 1.00 56.06 85 ILE A CA 1
ATOM 658 C C . ILE A 1 85 ? 26.675 3.252 -16.093 1.00 56.06 85 ILE A C 1
ATOM 660 O O . ILE A 1 85 ? 26.007 2.405 -15.499 1.00 56.06 85 ILE A O 1
ATOM 664 N N . THR A 1 86 ? 27.887 2.975 -16.578 1.00 54.97 86 THR A N 1
ATOM 665 C CA . THR A 1 86 ? 28.489 1.627 -16.555 1.00 54.97 86 THR A CA 1
ATOM 666 C C . THR A 1 86 ? 29.368 1.337 -15.336 1.00 54.97 86 THR A C 1
ATOM 668 O O . THR A 1 86 ? 29.762 0.190 -15.147 1.00 54.97 86 THR A O 1
ATOM 671 N N . SER A 1 87 ? 29.666 2.319 -14.479 1.00 58.78 87 SER A N 1
ATOM 672 C CA . SER A 1 87 ? 30.516 2.085 -13.300 1.00 58.78 87 SER A CA 1
ATOM 673 C C . SER A 1 87 ? 29.725 1.455 -12.149 1.00 58.78 87 SER A C 1
ATOM 675 O O . SER A 1 87 ? 28.687 1.978 -11.736 1.00 58.78 87 SER A O 1
ATOM 677 N N . SER A 1 88 ? 30.244 0.362 -11.585 1.00 61.91 88 SER A N 1
ATOM 678 C CA . SER A 1 88 ? 29.682 -0.351 -10.426 1.00 61.91 88 SER A CA 1
ATOM 679 C C . SER A 1 88 ? 29.424 0.574 -9.227 1.00 61.91 88 SER A C 1
ATOM 681 O O . SER A 1 88 ? 28.386 0.466 -8.573 1.00 61.91 88 SER A O 1
ATOM 683 N N . ASP A 1 89 ? 30.299 1.562 -9.020 1.00 65.00 89 ASP A N 1
ATOM 684 C CA . ASP A 1 89 ? 30.162 2.585 -7.976 1.00 65.00 89 ASP A CA 1
ATOM 685 C C . ASP A 1 89 ? 28.910 3.451 -8.158 1.00 65.00 89 ASP A C 1
ATOM 687 O O . ASP A 1 89 ? 28.239 3.799 -7.186 1.00 65.00 89 ASP A O 1
ATOM 691 N N . HIS A 1 90 ? 28.524 3.759 -9.400 1.00 65.50 90 HIS A N 1
ATOM 692 C CA . HIS A 1 90 ? 27.316 4.536 -9.672 1.00 65.50 90 HIS A CA 1
ATOM 693 C C . HIS A 1 90 ? 26.034 3.718 -9.466 1.00 65.50 90 HIS A C 1
ATOM 695 O O . HIS A 1 90 ? 25.018 4.284 -9.059 1.00 65.50 90 HIS A O 1
ATOM 701 N N . LYS A 1 91 ? 26.066 2.395 -9.685 1.00 63.62 91 LYS A N 1
ATOM 702 C CA . LYS A 1 91 ? 24.932 1.498 -9.382 1.00 63.62 91 LYS A CA 1
ATOM 703 C C . LYS A 1 91 ? 24.701 1.398 -7.871 1.00 63.62 91 LYS A C 1
ATOM 705 O O . LYS A 1 91 ? 23.560 1.502 -7.407 1.00 63.62 91 LYS A O 1
ATOM 710 N N . LEU A 1 92 ? 25.785 1.266 -7.104 1.00 69.06 92 LEU A N 1
ATOM 711 C CA . LEU A 1 92 ? 25.744 1.300 -5.642 1.00 69.06 92 LEU A CA 1
ATOM 712 C C . LEU A 1 92 ? 25.225 2.659 -5.145 1.00 69.06 92 LEU A C 1
ATOM 714 O O . LEU A 1 92 ? 24.283 2.710 -4.353 1.00 69.06 92 LEU A O 1
ATOM 718 N N . LEU A 1 93 ? 25.769 3.761 -5.674 1.00 69.12 93 LEU A N 1
ATOM 719 C CA . LEU A 1 93 ? 25.361 5.121 -5.317 1.00 69.12 93 LEU A CA 1
ATOM 720 C C . LEU A 1 93 ? 23.877 5.380 -5.616 1.00 69.12 93 LEU A C 1
ATOM 722 O O . LEU A 1 93 ? 23.179 5.969 -4.791 1.00 69.12 93 LEU A O 1
ATOM 726 N N . ALA A 1 94 ? 23.368 4.907 -6.755 1.00 65.50 94 ALA A N 1
ATOM 727 C CA . ALA A 1 94 ? 21.957 5.039 -7.108 1.00 65.50 94 ALA A CA 1
ATOM 728 C C . ALA A 1 94 ? 21.045 4.248 -6.154 1.00 65.50 94 ALA A C 1
ATOM 730 O O . ALA A 1 94 ? 19.988 4.736 -5.755 1.00 65.50 94 ALA A O 1
ATOM 731 N N . THR A 1 95 ? 21.477 3.063 -5.721 1.00 68.94 95 THR A N 1
ATOM 732 C CA . THR A 1 95 ? 20.748 2.248 -4.735 1.00 68.94 95 THR A CA 1
ATOM 733 C C . THR A 1 95 ? 20.708 2.935 -3.368 1.00 68.94 95 THR A C 1
ATOM 735 O O . THR A 1 95 ? 19.649 3.025 -2.739 1.00 68.94 95 THR A O 1
ATOM 738 N N . ILE A 1 96 ? 21.835 3.510 -2.935 1.00 73.12 96 ILE A N 1
ATOM 739 C CA . ILE A 1 96 ? 21.913 4.318 -1.711 1.00 73.12 96 ILE A CA 1
ATOM 740 C C . ILE A 1 96 ? 20.986 5.539 -1.816 1.00 73.12 96 ILE A C 1
ATOM 742 O O . ILE A 1 96 ? 20.240 5.830 -0.878 1.00 73.12 96 ILE A O 1
ATOM 746 N N . ALA A 1 97 ? 20.965 6.221 -2.965 1.00 70.56 97 ALA A N 1
ATOM 747 C CA . ALA A 1 97 ? 20.082 7.361 -3.209 1.00 70.56 97 ALA A CA 1
ATOM 748 C C . ALA A 1 97 ? 18.593 6.972 -3.144 1.00 70.56 97 ALA A C 1
ATOM 750 O O . ALA A 1 97 ? 17.791 7.700 -2.552 1.00 70.56 97 ALA A O 1
ATOM 751 N N . ILE A 1 98 ? 18.218 5.799 -3.667 1.00 73.06 98 ILE A N 1
ATOM 752 C CA . ILE A 1 98 ? 16.860 5.251 -3.534 1.00 73.06 98 ILE A CA 1
ATOM 753 C C . ILE A 1 98 ? 16.515 5.026 -2.054 1.00 73.06 98 ILE A C 1
ATOM 755 O O . ILE A 1 98 ? 15.460 5.475 -1.603 1.00 73.06 98 ILE A O 1
ATOM 759 N N . GLY A 1 99 ? 17.407 4.416 -1.267 1.00 71.81 99 GLY A N 1
ATOM 760 C CA . GLY A 1 99 ? 17.195 4.206 0.172 1.00 71.81 99 GLY A CA 1
ATOM 761 C C . GLY A 1 99 ? 17.055 5.508 0.976 1.00 71.81 99 GLY A C 1
ATOM 762 O O . GLY A 1 99 ? 16.168 5.633 1.830 1.00 71.81 99 GLY A O 1
ATOM 763 N N . LEU A 1 100 ? 17.882 6.512 0.672 1.00 77.75 100 LEU A N 1
ATOM 764 C CA . LEU A 1 100 ? 17.798 7.840 1.290 1.00 77.75 100 LEU A CA 1
ATOM 765 C C . LEU A 1 100 ? 16.494 8.551 0.919 1.00 77.75 100 LEU A C 1
ATOM 767 O O . LEU A 1 100 ? 15.801 9.054 1.806 1.00 77.75 100 LEU A O 1
ATOM 771 N N . SER A 1 101 ? 16.119 8.538 -0.364 1.00 75.44 101 SER A N 1
ATOM 772 C CA . SER A 1 101 ? 14.857 9.131 -0.817 1.00 75.44 101 SER A CA 1
ATOM 773 C C . SER A 1 101 ? 13.659 8.472 -0.127 1.00 75.44 101 SER A C 1
ATOM 775 O O . SER A 1 101 ? 12.828 9.175 0.445 1.00 75.44 101 SER A O 1
ATOM 777 N N . LYS A 1 102 ? 13.629 7.133 -0.052 1.00 78.62 102 LYS A N 1
ATOM 778 C CA . LYS A 1 102 ? 12.616 6.357 0.677 1.00 78.62 102 LYS A CA 1
ATOM 779 C C . LYS A 1 102 ? 12.497 6.821 2.130 1.00 78.62 102 LYS A C 1
ATOM 781 O O . LYS A 1 102 ? 11.394 7.103 2.590 1.00 78.62 102 LYS A O 1
ATOM 786 N N . THR A 1 103 ? 13.621 6.989 2.826 1.00 76.50 103 THR A N 1
ATOM 787 C CA . THR A 1 103 ? 13.635 7.460 4.224 1.00 76.50 103 THR A CA 1
ATOM 788 C C . THR A 1 103 ? 13.048 8.864 4.363 1.00 76.50 103 THR A C 1
ATOM 790 O O . THR A 1 103 ? 12.190 9.092 5.216 1.00 76.50 103 THR A O 1
ATOM 793 N N . ILE A 1 104 ? 13.467 9.805 3.511 1.00 83.88 104 ILE A N 1
ATOM 794 C CA . ILE A 1 104 ? 12.966 11.188 3.533 1.00 83.88 104 ILE A CA 1
ATOM 795 C C . ILE A 1 104 ? 11.453 11.205 3.287 1.00 83.88 104 ILE A C 1
ATOM 797 O O . ILE A 1 104 ? 10.710 11.849 4.032 1.00 83.88 104 ILE A O 1
ATOM 801 N N . PHE A 1 105 ? 10.977 10.451 2.295 1.00 82.62 105 PHE A N 1
ATOM 802 C CA . PHE A 1 105 ? 9.553 10.382 1.980 1.00 82.62 105 PHE A CA 1
ATOM 803 C C . PHE A 1 105 ? 8.728 9.706 3.077 1.00 82.62 105 PHE A C 1
ATOM 805 O O . PHE A 1 105 ? 7.617 10.160 3.328 1.00 82.62 105 PHE A O 1
ATOM 812 N N . ILE A 1 106 ? 9.257 8.705 3.789 1.00 82.44 106 ILE A N 1
ATOM 813 C CA . ILE A 1 106 ? 8.589 8.106 4.961 1.00 82.44 106 ILE A CA 1
ATOM 814 C C . ILE A 1 106 ? 8.460 9.120 6.108 1.00 82.44 106 ILE A C 1
ATOM 816 O O . ILE A 1 106 ? 7.420 9.184 6.773 1.00 82.44 106 ILE A O 1
ATOM 820 N N . LEU A 1 107 ? 9.482 9.951 6.345 1.00 81.62 107 LEU A N 1
ATOM 821 C CA . LEU A 1 107 ? 9.386 11.016 7.348 1.00 81.62 107 LEU A CA 1
ATOM 822 C C . LEU A 1 107 ? 8.283 12.010 6.979 1.00 81.62 107 LEU A C 1
ATOM 824 O O . LEU A 1 107 ? 7.445 12.337 7.819 1.00 81.62 107 LEU A O 1
ATOM 828 N N . VAL A 1 108 ? 8.234 12.430 5.713 1.00 84.81 108 VAL A N 1
ATOM 829 C CA . VAL A 1 108 ? 7.153 13.275 5.184 1.00 84.81 108 VAL A CA 1
ATOM 830 C C . VAL A 1 108 ? 5.795 12.579 5.344 1.00 84.81 108 VAL A C 1
ATOM 832 O O . VAL A 1 108 ? 4.864 13.180 5.882 1.00 84.81 108 VAL A O 1
ATOM 835 N N . ALA A 1 109 ? 5.694 11.298 4.982 1.00 80.75 109 ALA A N 1
ATOM 836 C CA . ALA A 1 109 ? 4.491 10.477 5.124 1.00 80.75 109 ALA A CA 1
ATOM 837 C C . ALA A 1 109 ? 3.955 10.485 6.555 1.00 80.75 109 ALA A C 1
ATOM 839 O O . ALA A 1 109 ? 2.758 10.650 6.766 1.00 80.75 109 ALA A O 1
ATOM 840 N N . THR A 1 110 ? 4.850 10.369 7.538 1.00 81.12 110 THR A N 1
ATOM 841 C CA . THR A 1 110 ? 4.496 10.369 8.962 1.00 81.12 110 THR A CA 1
ATOM 842 C C . THR A 1 110 ? 3.760 11.657 9.344 1.00 81.12 110 THR A C 1
ATOM 844 O O . THR A 1 110 ? 2.748 11.612 10.039 1.00 81.12 110 THR A O 1
ATOM 847 N N . PHE A 1 111 ? 4.202 12.811 8.832 1.00 83.00 111 PHE A N 1
ATOM 848 C CA . PHE A 1 111 ? 3.516 14.087 9.067 1.00 83.00 111 PHE A CA 1
ATOM 849 C C . PHE A 1 111 ? 2.185 14.204 8.315 1.00 83.00 111 PHE A C 1
ATOM 851 O O . PHE A 1 111 ? 1.235 14.798 8.834 1.00 83.00 111 PHE A O 1
ATOM 858 N N . LEU A 1 112 ? 2.107 13.675 7.091 1.00 83.56 112 LEU A N 1
ATOM 859 C CA . LEU A 1 112 ? 0.887 13.731 6.282 1.00 83.56 112 LEU A CA 1
ATOM 860 C C . LEU A 1 112 ? -0.200 12.791 6.823 1.00 83.56 112 LEU A C 1
ATOM 862 O O . LEU A 1 112 ? -1.373 13.167 6.817 1.00 83.56 112 LEU A O 1
ATOM 866 N N . LEU A 1 113 ? 0.180 11.620 7.339 1.00 81.81 113 LEU A N 1
ATOM 867 C CA . LEU A 1 113 ? -0.721 10.606 7.896 1.00 81.81 113 LEU A CA 1
ATOM 868 C C . LEU A 1 113 ? -1.550 11.173 9.055 1.00 81.81 113 LEU A C 1
ATOM 870 O O . LEU A 1 113 ? -2.762 10.949 9.134 1.00 81.81 113 LEU A O 1
ATOM 874 N N . ASP A 1 114 ? -0.925 11.985 9.907 1.00 79.81 114 ASP A N 1
ATOM 875 C CA . ASP A 1 114 ? -1.594 12.628 11.039 1.00 79.81 114 ASP A CA 1
ATOM 876 C C . ASP A 1 114 ? -2.544 13.767 10.636 1.00 79.81 114 ASP A C 1
ATOM 878 O O . ASP A 1 114 ? -3.480 14.075 11.386 1.00 79.81 114 ASP A O 1
ATOM 882 N N . LYS A 1 115 ? -2.311 14.409 9.481 1.00 83.12 115 LYS A N 1
ATOM 883 C CA . LYS A 1 115 ? -3.112 15.548 8.997 1.00 83.12 115 LYS A CA 1
ATOM 884 C C . LYS A 1 115 ? -4.257 15.135 8.077 1.00 83.12 115 LYS A C 1
ATOM 886 O O . LYS A 1 115 ? -5.374 15.599 8.273 1.00 83.12 115 LYS A O 1
ATOM 891 N N . ILE A 1 116 ? -3.972 14.317 7.069 1.00 85.06 116 ILE A N 1
ATOM 892 C CA . ILE A 1 116 ? -4.887 14.039 5.952 1.00 85.06 116 ILE A CA 1
ATOM 893 C C . ILE A 1 116 ? -5.702 12.759 6.199 1.00 85.06 116 ILE A C 1
ATOM 895 O O . ILE A 1 116 ? -6.830 12.655 5.718 1.00 85.06 116 ILE A O 1
ATOM 899 N N . GLY A 1 117 ? -5.150 11.808 6.957 1.00 83.12 117 GLY A N 1
ATOM 900 C CA . GLY A 1 117 ? -5.778 10.518 7.242 1.00 83.12 117 GLY A CA 1
ATOM 901 C C . GLY A 1 117 ? -5.160 9.353 6.487 1.00 83.12 117 GLY A C 1
ATOM 902 O O . GLY A 1 117 ? -4.240 9.523 5.686 1.00 83.12 117 GLY A O 1
ATOM 903 N N . ARG A 1 118 ? -5.640 8.140 6.776 1.00 88.81 118 ARG A N 1
ATOM 904 C CA . ARG A 1 118 ? -5.008 6.906 6.281 1.00 88.81 118 ARG A CA 1
ATOM 905 C C . ARG A 1 118 ? -5.524 6.564 4.887 1.00 88.81 118 ARG A C 1
ATOM 907 O O . ARG A 1 118 ? -4.745 6.296 3.975 1.00 88.81 118 ARG A O 1
ATOM 914 N N . ARG A 1 119 ? -6.843 6.627 4.689 1.00 89.75 119 ARG A N 1
ATOM 915 C CA . ARG A 1 119 ? -7.483 6.188 3.444 1.00 89.75 119 ARG A CA 1
ATOM 916 C C . ARG A 1 119 ? -7.192 7.106 2.245 1.00 89.75 119 ARG A C 1
ATOM 918 O O . ARG A 1 119 ? -6.863 6.566 1.190 1.00 89.75 119 ARG A O 1
ATOM 925 N N . PRO A 1 120 ? -7.267 8.452 2.342 1.00 90.62 120 PRO A N 1
ATOM 926 C CA . PRO A 1 120 ? -6.959 9.324 1.210 1.00 90.62 120 PRO A CA 1
ATOM 927 C C . PRO A 1 120 ? -5.512 9.185 0.738 1.00 90.62 120 PRO A C 1
ATOM 929 O O . PRO A 1 120 ? -5.286 9.088 -0.462 1.00 90.62 120 PRO A O 1
ATOM 932 N N . LEU A 1 121 ? -4.540 9.109 1.656 1.00 91.06 121 LEU A N 1
ATOM 933 C CA . LEU A 1 121 ? -3.131 8.913 1.291 1.00 91.06 121 LEU A CA 1
ATOM 934 C C . LEU A 1 121 ? -2.911 7.583 0.574 1.00 91.06 121 LEU A C 1
ATOM 936 O O . LEU A 1 121 ? -2.174 7.525 -0.407 1.00 91.06 121 LEU A O 1
ATOM 940 N N . LEU A 1 122 ? -3.553 6.520 1.054 1.00 91.88 122 LEU A N 1
ATOM 941 C CA . LEU A 1 122 ? -3.433 5.196 0.462 1.00 91.88 122 LEU A CA 1
ATOM 942 C C . LEU A 1 122 ? -4.063 5.137 -0.942 1.00 91.88 122 LEU A C 1
ATOM 944 O O . LEU A 1 122 ? -3.494 4.523 -1.845 1.00 91.88 122 LEU A O 1
ATOM 948 N N . LEU A 1 123 ? -5.176 5.844 -1.166 1.00 93.12 123 LEU A N 1
ATOM 949 C CA . LEU A 1 123 ? -5.794 5.995 -2.490 1.00 93.12 123 LEU A CA 1
ATOM 950 C C . LEU A 1 123 ? -4.963 6.864 -3.442 1.00 93.12 123 LEU A C 1
ATOM 952 O O . LEU A 1 123 ? -4.787 6.495 -4.599 1.00 93.12 123 LEU A O 1
ATOM 956 N N . ILE A 1 124 ? -4.417 7.986 -2.968 1.00 94.06 124 ILE A N 1
ATOM 957 C CA . ILE A 1 124 ? -3.536 8.849 -3.774 1.00 94.06 124 ILE A CA 1
ATOM 958 C C . ILE A 1 124 ? -2.276 8.078 -4.179 1.00 94.06 124 ILE A C 1
ATOM 960 O O . ILE A 1 124 ? -1.867 8.127 -5.335 1.00 94.06 124 ILE A O 1
ATOM 964 N N . SER A 1 125 ? -1.689 7.331 -3.243 1.00 94.00 125 SER A N 1
ATOM 965 C CA . SER A 1 125 ? -0.497 6.520 -3.489 1.00 94.00 125 SER A CA 1
ATOM 966 C C . SER A 1 125 ? -0.773 5.386 -4.478 1.00 94.00 125 SER A C 1
ATOM 968 O O . SER A 1 125 ? -0.078 5.279 -5.483 1.00 94.00 125 SER A O 1
ATOM 970 N N . SER A 1 126 ? -1.827 4.589 -4.266 1.00 93.69 126 SER A N 1
ATOM 971 C CA . SER A 1 126 ? -2.201 3.517 -5.206 1.00 93.69 126 SER A CA 1
ATOM 972 C C . SER A 1 126 ? -2.562 4.052 -6.595 1.00 93.69 126 SER A C 1
ATOM 974 O O . SER A 1 126 ? -2.082 3.514 -7.589 1.00 93.69 126 SER A O 1
ATOM 976 N N . GLY A 1 127 ? -3.322 5.147 -6.684 1.00 95.12 127 GLY A N 1
ATOM 977 C CA . GLY A 1 127 ? -3.643 5.792 -7.960 1.00 95.12 127 GLY A CA 1
ATOM 978 C C . GLY A 1 127 ? -2.401 6.337 -8.672 1.00 95.12 127 GLY A C 1
ATOM 979 O O . GLY A 1 127 ? -2.240 6.138 -9.875 1.00 95.12 127 GLY A O 1
ATOM 980 N N . GLY A 1 128 ? -1.479 6.956 -7.929 1.00 94.62 128 GLY A N 1
ATOM 981 C CA . GLY A 1 128 ? -0.199 7.413 -8.468 1.00 94.62 128 GLY A CA 1
ATOM 982 C C . GLY A 1 128 ? 0.666 6.261 -8.985 1.00 94.62 128 GLY A C 1
ATOM 983 O O . GLY A 1 128 ? 1.248 6.375 -10.061 1.00 94.62 128 GLY A O 1
ATOM 984 N N . MET A 1 129 ? 0.690 5.125 -8.281 1.00 94.56 129 MET A N 1
ATOM 985 C CA . MET A 1 129 ? 1.410 3.927 -8.727 1.00 94.56 129 MET A CA 1
ATOM 986 C C . MET A 1 129 ? 0.861 3.370 -10.043 1.00 94.56 129 MET A C 1
ATOM 988 O O . MET A 1 129 ? 1.658 2.990 -10.894 1.00 94.56 129 MET A O 1
ATOM 992 N N . VAL A 1 130 ? -0.460 3.375 -10.257 1.00 96.25 130 VAL A N 1
ATOM 993 C CA . VAL A 1 130 ? -1.058 2.959 -11.542 1.00 96.25 130 VAL A CA 1
ATOM 994 C C . VAL A 1 130 ? -0.517 3.807 -12.692 1.00 96.25 130 VAL A C 1
ATOM 996 O O . VAL A 1 130 ? -0.043 3.264 -13.688 1.00 96.25 130 VAL A O 1
ATOM 999 N N . VAL A 1 131 ? -0.542 5.135 -12.539 1.00 96.12 131 VAL A N 1
ATOM 1000 C CA . VAL A 1 131 ? -0.080 6.067 -13.581 1.00 96.12 131 VAL A CA 1
ATOM 1001 C C . VAL A 1 131 ? 1.416 5.901 -13.841 1.00 96.12 131 VAL A C 1
ATOM 1003 O O . VAL A 1 131 ? 1.835 5.821 -14.996 1.00 96.12 131 VAL A O 1
ATOM 1006 N N . ILE A 1 132 ? 2.223 5.810 -12.782 1.00 94.81 132 ILE A N 1
ATOM 1007 C CA . ILE A 1 132 ? 3.680 5.693 -12.899 1.00 94.81 132 ILE A CA 1
ATOM 1008 C C . ILE A 1 132 ? 4.072 4.360 -13.542 1.00 94.81 132 ILE A C 1
ATOM 1010 O O . ILE A 1 132 ? 4.882 4.356 -14.465 1.00 94.81 132 ILE A O 1
ATOM 1014 N N . LEU A 1 133 ? 3.484 3.239 -13.111 1.00 92.75 133 LEU A N 1
ATOM 1015 C CA . LEU A 1 133 ? 3.793 1.916 -13.664 1.00 92.75 133 LEU A CA 1
ATOM 1016 C C . LEU A 1 133 ? 3.335 1.780 -15.119 1.00 92.75 133 LEU A C 1
ATOM 1018 O O . LEU A 1 133 ? 4.076 1.232 -15.931 1.00 92.75 133 LEU A O 1
ATOM 1022 N N . ALA A 1 134 ? 2.172 2.332 -15.478 1.00 94.06 134 ALA A N 1
ATOM 1023 C CA . ALA A 1 134 ? 1.717 2.363 -16.868 1.00 94.06 134 ALA A CA 1
ATOM 1024 C C . ALA A 1 134 ? 2.649 3.214 -17.750 1.00 94.06 134 ALA A C 1
ATOM 1026 O O . ALA A 1 134 ? 3.027 2.794 -18.844 1.00 94.06 134 ALA A O 1
ATOM 1027 N N . THR A 1 135 ? 3.075 4.380 -17.254 1.00 91.88 135 THR A N 1
ATOM 1028 C CA . THR A 1 135 ? 4.020 5.262 -17.962 1.00 91.88 135 THR A CA 1
ATOM 1029 C C . THR A 1 135 ? 5.386 4.595 -18.123 1.00 91.88 135 THR A C 1
ATOM 1031 O O . THR A 1 135 ? 5.985 4.650 -19.199 1.00 91.88 135 THR A O 1
ATOM 1034 N N . LEU A 1 136 ? 5.872 3.922 -17.078 1.00 89.25 136 LEU A N 1
ATOM 1035 C CA . LEU A 1 136 ? 7.129 3.178 -17.100 1.00 89.25 136 LEU A CA 1
ATOM 1036 C C . LEU A 1 136 ? 7.060 1.995 -18.080 1.00 89.25 136 LEU A C 1
ATOM 1038 O O . LEU A 1 136 ? 7.967 1.829 -18.894 1.00 89.25 136 LEU A O 1
ATOM 1042 N N . GLY A 1 137 ? 5.965 1.228 -18.064 1.00 89.38 137 GLY A N 1
ATOM 1043 C CA . GLY A 1 137 ? 5.712 0.139 -19.011 1.00 89.38 137 GLY A CA 1
ATOM 1044 C C . GLY A 1 137 ? 5.688 0.622 -20.461 1.00 89.38 137 GLY A C 1
ATOM 1045 O O . GLY A 1 137 ? 6.362 0.043 -21.315 1.00 89.38 137 GLY A O 1
ATOM 1046 N N . PHE A 1 138 ? 5.002 1.735 -20.737 1.00 89.06 138 PHE A N 1
ATOM 1047 C CA . PHE A 1 138 ? 4.971 2.356 -22.065 1.00 89.06 138 PHE A CA 1
ATOM 1048 C C . PHE A 1 138 ? 6.368 2.793 -22.527 1.00 89.06 138 PHE A C 1
ATOM 1050 O O . PHE A 1 138 ? 6.802 2.456 -23.628 1.00 89.06 138 PHE A O 1
ATOM 1057 N N . SER A 1 139 ? 7.111 3.467 -21.651 1.00 85.69 139 SER A N 1
ATOM 1058 C CA . SER A 1 139 ? 8.454 3.980 -21.949 1.00 85.69 139 SER A CA 1
ATOM 1059 C C . SER A 1 139 ? 9.447 2.860 -22.245 1.00 85.69 139 SER A C 1
ATOM 1061 O O . SER A 1 139 ? 10.202 2.934 -23.212 1.00 85.69 139 SER A O 1
ATOM 1063 N N . LEU A 1 140 ? 9.406 1.780 -21.461 1.00 83.00 140 LEU A N 1
ATOM 1064 C CA . LEU A 1 140 ? 10.254 0.608 -21.672 1.00 83.00 140 LEU A CA 1
ATOM 1065 C C . LEU A 1 140 ? 9.852 -0.190 -22.917 1.00 83.00 140 LEU A C 1
ATOM 1067 O O . LEU A 1 140 ? 10.722 -0.764 -23.569 1.00 83.00 140 LEU A O 1
ATOM 1071 N N . THR A 1 141 ? 8.569 -0.188 -23.286 1.00 85.06 141 THR A N 1
ATOM 1072 C CA . THR A 1 141 ? 8.095 -0.814 -24.531 1.00 85.06 141 THR A CA 1
ATOM 1073 C C . THR A 1 141 ? 8.611 -0.066 -25.761 1.00 85.06 141 THR A C 1
ATOM 1075 O O . THR A 1 141 ? 9.056 -0.706 -26.714 1.00 85.06 141 THR A O 1
ATOM 1078 N N . ILE A 1 142 ? 8.629 1.274 -25.721 1.00 82.69 142 ILE A N 1
ATOM 1079 C CA . ILE A 1 142 ? 9.204 2.119 -26.784 1.00 82.69 142 ILE A CA 1
ATOM 1080 C C . ILE A 1 142 ? 10.713 1.890 -26.916 1.00 82.69 142 ILE A C 1
ATOM 1082 O O . ILE A 1 142 ? 11.209 1.711 -28.029 1.00 82.69 142 ILE A O 1
ATOM 1086 N N . ILE A 1 143 ? 11.438 1.866 -25.791 1.00 77.19 143 ILE A N 1
ATOM 1087 C CA . ILE A 1 143 ? 12.886 1.598 -25.779 1.00 77.19 143 ILE A CA 1
ATOM 1088 C C . ILE A 1 143 ? 13.182 0.190 -26.313 1.00 77.19 143 ILE A C 1
ATOM 1090 O O . ILE A 1 143 ? 14.186 -0.002 -26.985 1.00 77.19 143 ILE A O 1
ATOM 1094 N N . GLY A 1 144 ? 12.322 -0.792 -26.025 1.00 73.75 144 GLY A N 1
ATOM 1095 C CA . GLY A 1 144 ? 12.494 -2.170 -26.487 1.00 73.75 144 GLY A CA 1
ATOM 1096 C C . GLY A 1 144 ? 12.303 -2.372 -27.994 1.00 73.75 144 GLY A C 1
ATOM 1097 O O . GLY A 1 144 ? 12.908 -3.284 -28.540 1.00 73.75 144 GLY A O 1
ATOM 1098 N N . HIS A 1 145 ? 11.497 -1.536 -28.659 1.00 76.19 145 HIS A N 1
ATOM 1099 C CA . HIS A 1 145 ? 11.236 -1.625 -30.105 1.00 76.19 145 HIS A CA 1
ATOM 1100 C C . HIS A 1 145 ? 12.114 -0.697 -30.958 1.00 76.19 145 HIS A C 1
ATOM 1102 O O . HIS A 1 145 ? 12.080 -0.787 -32.182 1.00 76.19 145 HIS A O 1
ATOM 1108 N N . SER A 1 146 ? 12.864 0.218 -30.340 1.00 67.69 146 SER A N 1
ATOM 1109 C CA . SER A 1 146 ? 13.695 1.191 -31.055 1.00 67.69 146 SER A CA 1
ATOM 1110 C C . SER A 1 146 ? 15.169 0.792 -30.966 1.00 67.69 146 SER A C 1
ATOM 1112 O O . SER A 1 146 ? 15.733 0.802 -29.877 1.00 67.69 146 SER A O 1
ATOM 1114 N N . ASP A 1 147 ? 15.821 0.519 -32.101 1.00 60.34 147 ASP A N 1
ATOM 1115 C CA . ASP A 1 147 ? 17.264 0.197 -32.145 1.00 60.34 147 ASP A CA 1
ATOM 1116 C C . ASP A 1 147 ? 18.162 1.382 -31.731 1.00 60.34 147 ASP A C 1
ATOM 1118 O O . ASP A 1 147 ? 19.310 1.209 -31.317 1.00 60.34 147 ASP A O 1
ATOM 1122 N N . ASN A 1 148 ? 17.635 2.610 -31.790 1.00 62.25 148 ASN A N 1
ATOM 1123 C CA . ASN A 1 148 ? 18.335 3.814 -31.351 1.00 62.25 148 ASN A CA 1
ATOM 1124 C C . ASN A 1 148 ? 18.126 4.067 -29.852 1.00 62.25 148 ASN A C 1
ATOM 1126 O O . ASN A 1 148 ? 16.997 4.109 -29.366 1.00 62.25 148 ASN A O 1
ATOM 1130 N N . LYS A 1 149 ? 19.216 4.329 -29.116 1.00 62.62 149 LYS A N 1
ATOM 1131 C CA . LYS A 1 149 ? 19.166 4.729 -27.700 1.00 62.62 149 LYS A CA 1
ATOM 1132 C C . LYS A 1 149 ? 18.477 6.087 -27.558 1.00 62.62 149 LYS A C 1
ATOM 1134 O O . LYS A 1 149 ? 19.092 7.137 -27.729 1.00 62.62 149 LYS A O 1
ATOM 1139 N N . ILE A 1 150 ? 17.194 6.068 -27.219 1.00 69.62 150 ILE A N 1
ATOM 1140 C CA . ILE A 1 150 ? 16.415 7.278 -26.966 1.00 69.62 150 ILE A CA 1
ATOM 1141 C C . ILE A 1 150 ? 16.744 7.811 -25.562 1.00 69.62 150 ILE A C 1
ATOM 1143 O O . ILE A 1 150 ? 16.132 7.413 -24.569 1.00 69.62 150 ILE A O 1
ATOM 1147 N N . THR A 1 151 ? 17.704 8.735 -25.464 1.00 72.06 151 THR A N 1
ATOM 1148 C CA . THR A 1 151 ? 18.187 9.297 -24.185 1.00 72.06 151 THR A CA 1
ATOM 1149 C C . THR A 1 151 ? 17.066 9.902 -23.329 1.00 72.06 151 THR A C 1
ATOM 1151 O O . THR A 1 151 ? 17.068 9.740 -22.108 1.00 72.06 151 THR A O 1
ATOM 1154 N N . TRP A 1 152 ? 16.063 10.544 -23.949 1.00 77.69 152 TRP A N 1
ATOM 1155 C CA . TRP A 1 152 ? 14.925 11.122 -23.219 1.00 77.69 152 TRP A CA 1
ATOM 1156 C C . TRP A 1 152 ? 14.029 10.054 -22.577 1.00 77.69 152 TRP A C 1
ATOM 1158 O O . TRP A 1 152 ? 13.561 10.246 -21.456 1.00 77.69 152 TRP A O 1
ATOM 1168 N N . ALA A 1 153 ? 13.828 8.913 -23.242 1.00 77.19 153 ALA A N 1
ATOM 1169 C CA . ALA A 1 153 ? 12.979 7.833 -22.743 1.00 77.19 153 ALA A CA 1
ATOM 1170 C C . ALA A 1 153 ? 13.638 7.130 -21.554 1.00 77.19 153 ALA A C 1
ATOM 1172 O O . ALA A 1 153 ? 12.969 6.768 -20.585 1.00 77.19 153 ALA A O 1
ATOM 1173 N N . VAL A 1 154 ? 14.966 6.994 -21.588 1.00 74.50 154 VAL A N 1
ATOM 1174 C CA . VAL A 1 154 ? 15.722 6.454 -20.459 1.00 74.50 154 VAL A CA 1
ATOM 1175 C C . VAL A 1 154 ? 15.654 7.402 -19.265 1.00 74.50 154 VAL A C 1
ATOM 1177 O O . VAL A 1 154 ? 15.298 6.959 -18.177 1.00 74.50 154 VAL A O 1
ATOM 1180 N N . GLY A 1 155 ? 15.893 8.704 -19.464 1.00 78.69 155 GLY A N 1
ATOM 1181 C CA . GLY A 1 155 ? 15.734 9.707 -18.405 1.00 78.69 155 GLY A CA 1
ATOM 1182 C C . GLY A 1 155 ? 14.336 9.683 -17.777 1.00 78.69 155 GLY A C 1
ATOM 1183 O O . GLY A 1 155 ? 14.207 9.730 -16.555 1.00 78.69 155 GLY A O 1
ATOM 1184 N N . LEU A 1 156 ? 13.297 9.507 -18.596 1.00 84.94 156 LEU A N 1
ATOM 1185 C CA . LEU A 1 156 ? 11.923 9.348 -18.128 1.00 84.94 156 LEU A CA 1
ATOM 1186 C C . LEU A 1 156 ? 11.719 8.058 -17.308 1.00 84.94 156 LEU A C 1
ATOM 1188 O O . LEU A 1 156 ? 11.037 8.083 -16.290 1.00 84.94 156 LEU A O 1
ATOM 1192 N N . CYS A 1 157 ? 12.346 6.938 -17.678 1.00 83.44 157 CYS A N 1
ATOM 1193 C CA . CYS A 1 157 ? 12.290 5.716 -16.866 1.00 83.44 157 CYS A CA 1
ATOM 1194 C C . CYS A 1 157 ? 12.924 5.925 -15.483 1.00 83.44 157 CYS A C 1
ATOM 1196 O O . CYS A 1 157 ? 12.361 5.493 -14.479 1.00 83.44 157 CYS A O 1
ATOM 1198 N N . ILE A 1 158 ? 14.060 6.627 -15.415 1.00 82.06 158 ILE A N 1
ATOM 1199 C CA . ILE A 1 158 ? 14.736 6.940 -14.147 1.00 82.06 158 ILE A CA 1
ATOM 1200 C C . ILE A 1 158 ? 13.840 7.796 -13.254 1.00 82.06 158 ILE A C 1
ATOM 1202 O O . ILE A 1 158 ? 13.646 7.475 -12.078 1.00 82.06 158 ILE A O 1
ATOM 1206 N N . THR A 1 159 ? 13.259 8.866 -13.803 1.00 85.50 159 THR A N 1
ATOM 1207 C CA . THR A 1 159 ? 12.369 9.739 -13.030 1.00 85.50 159 THR A CA 1
ATOM 1208 C C . THR A 1 159 ? 11.112 9.001 -12.584 1.00 85.50 159 THR A C 1
ATOM 1210 O O . THR A 1 159 ? 10.687 9.191 -11.444 1.00 85.50 159 THR A O 1
ATOM 1213 N N . MET A 1 160 ? 10.553 8.111 -13.409 1.00 89.94 160 MET A N 1
ATOM 1214 C CA . MET A 1 160 ? 9.404 7.284 -13.032 1.00 89.94 160 MET A CA 1
ATOM 1215 C C . MET A 1 160 ? 9.743 6.287 -11.918 1.00 89.94 160 MET A C 1
ATOM 1217 O O . MET A 1 160 ? 8.964 6.167 -10.978 1.00 89.94 160 MET A O 1
ATOM 1221 N N . VAL A 1 161 ? 10.910 5.636 -11.949 1.00 86.44 161 VAL A N 1
ATOM 1222 C CA . VAL A 1 161 ? 11.362 4.724 -10.877 1.00 86.44 161 VAL A CA 1
ATOM 1223 C C . VAL A 1 161 ? 11.554 5.463 -9.548 1.00 86.44 161 VAL A C 1
ATOM 1225 O O . VAL A 1 161 ? 11.103 5.008 -8.495 1.00 86.44 161 VAL A O 1
ATOM 1228 N N . LEU A 1 162 ? 12.190 6.636 -9.567 1.00 85.06 162 LEU A N 1
ATOM 1229 C CA . LEU A 1 162 ? 12.329 7.447 -8.353 1.00 85.06 162 LEU A CA 1
ATOM 1230 C C . LEU A 1 162 ? 10.962 7.932 -7.851 1.00 85.06 162 LEU A C 1
ATOM 1232 O O . LEU A 1 162 ? 10.684 7.897 -6.650 1.00 85.06 162 LEU A O 1
ATOM 1236 N N . SER A 1 163 ? 10.081 8.319 -8.775 1.00 89.88 163 SER A N 1
ATOM 1237 C CA . SER A 1 163 ? 8.718 8.744 -8.451 1.00 89.88 163 SER A CA 1
ATOM 1238 C C . SER A 1 163 ? 7.883 7.601 -7.871 1.00 89.88 163 SER A C 1
ATOM 1240 O O . SER A 1 163 ? 7.131 7.837 -6.928 1.00 89.88 163 SER A O 1
ATOM 1242 N N . SER A 1 164 ? 8.034 6.362 -8.355 1.00 90.12 164 SER A N 1
ATOM 1243 C CA . SER A 1 164 ? 7.310 5.206 -7.808 1.00 90.12 164 SER A CA 1
ATOM 1244 C C . SER A 1 164 ? 7.725 4.925 -6.368 1.00 90.12 164 SER A C 1
ATOM 1246 O O . SER A 1 164 ? 6.870 4.701 -5.511 1.00 90.12 164 SER A O 1
ATOM 1248 N N . VAL A 1 165 ? 9.027 5.008 -6.067 1.00 87.44 165 VAL A N 1
ATOM 1249 C CA . VAL A 1 165 ? 9.527 4.864 -4.692 1.00 87.44 165 VAL A CA 1
ATOM 1250 C C . VAL A 1 165 ? 8.969 5.971 -3.799 1.00 87.44 165 VAL A C 1
ATOM 1252 O O . VAL A 1 165 ? 8.503 5.681 -2.695 1.00 87.44 165 VAL A O 1
ATOM 1255 N N . ALA A 1 166 ? 8.961 7.220 -4.268 1.00 88.56 166 ALA A N 1
ATOM 1256 C CA . ALA A 1 166 ? 8.432 8.356 -3.517 1.00 88.56 166 ALA A CA 1
ATOM 1257 C C . ALA A 1 166 ? 6.930 8.212 -3.217 1.00 88.56 166 ALA A C 1
ATOM 1259 O O . ALA A 1 166 ? 6.516 8.270 -2.057 1.00 88.56 166 ALA A O 1
ATOM 1260 N N . VAL A 1 167 ? 6.116 7.968 -4.247 1.00 91.38 167 VAL A N 1
ATOM 1261 C CA . VAL A 1 167 ? 4.655 7.845 -4.131 1.00 91.38 167 VAL A CA 1
ATOM 1262 C C . VAL A 1 167 ? 4.263 6.664 -3.248 1.00 91.38 167 VAL A C 1
ATOM 1264 O O . VAL A 1 167 ? 3.361 6.795 -2.414 1.00 91.38 167 VAL A O 1
ATOM 1267 N N . PHE A 1 168 ? 4.952 5.529 -3.367 1.00 89.75 168 PHE A N 1
ATOM 1268 C CA . PHE A 1 168 ? 4.719 4.386 -2.489 1.00 89.75 168 PHE A CA 1
ATOM 1269 C C . PHE A 1 168 ? 5.100 4.686 -1.033 1.00 89.75 168 PHE A C 1
ATOM 1271 O O . PHE A 1 168 ? 4.358 4.344 -0.110 1.00 89.75 168 PHE A O 1
ATOM 1278 N N . SER A 1 169 ? 6.232 5.362 -0.817 1.00 86.38 169 SER A N 1
ATOM 1279 C CA . SER A 1 169 ? 6.741 5.698 0.521 1.00 86.38 169 SER A CA 1
ATOM 1280 C C . SER A 1 169 ? 5.860 6.702 1.264 1.00 86.38 169 SER A C 1
ATOM 1282 O O . SER A 1 169 ? 5.762 6.630 2.486 1.00 86.38 169 SER A O 1
ATOM 1284 N N . ILE A 1 170 ? 5.193 7.612 0.543 1.00 86.62 170 ILE A N 1
ATOM 1285 C CA . ILE A 1 170 ? 4.267 8.597 1.126 1.00 86.62 170 ILE A CA 1
ATOM 1286 C C . ILE A 1 170 ? 2.973 7.950 1.640 1.00 86.62 170 ILE A C 1
ATOM 1288 O O . ILE A 1 170 ? 2.373 8.447 2.592 1.00 86.62 170 ILE A O 1
ATOM 1292 N N . GLY A 1 171 ? 2.519 6.866 1.010 1.00 86.69 171 GLY A N 1
ATOM 1293 C CA . GLY A 1 171 ? 1.233 6.253 1.329 1.00 86.69 171 GLY A CA 1
ATOM 1294 C C . GLY A 1 171 ? 1.367 4.801 1.740 1.00 86.69 171 GLY A C 1
ATOM 1295 O O . GLY A 1 171 ? 1.382 4.481 2.926 1.00 86.69 171 GLY A O 1
ATOM 1296 N N . MET A 1 172 ? 1.421 3.916 0.750 1.00 85.75 172 MET A N 1
ATOM 1297 C CA . MET A 1 172 ? 1.237 2.482 0.960 1.00 85.75 172 MET A CA 1
ATOM 1298 C C . MET A 1 172 ? 2.250 1.852 1.919 1.00 85.75 172 MET A C 1
ATOM 1300 O O . MET A 1 172 ? 1.865 0.994 2.708 1.00 85.75 172 MET A O 1
ATOM 1304 N N . GLY A 1 173 ? 3.503 2.317 1.901 1.00 83.25 173 GLY A N 1
ATOM 1305 C CA . GLY A 1 173 ? 4.567 1.819 2.773 1.00 83.25 173 GLY A CA 1
ATOM 1306 C C . GLY A 1 173 ? 4.215 1.908 4.263 1.00 83.25 173 GLY A C 1
ATOM 1307 O O . GLY A 1 173 ? 3.983 0.876 4.885 1.00 83.25 173 GLY A O 1
ATOM 1308 N N . PRO A 1 174 ? 4.166 3.107 4.868 1.00 82.75 174 PRO A N 1
ATOM 1309 C CA . PRO A 1 174 ? 3.885 3.255 6.297 1.00 82.75 174 PRO A CA 1
ATOM 1310 C C . PRO A 1 174 ? 2.421 2.977 6.659 1.00 82.75 174 PRO A C 1
ATOM 1312 O O . PRO A 1 174 ? 2.149 2.455 7.742 1.00 82.75 174 PRO A O 1
ATOM 1315 N N . ILE A 1 175 ? 1.471 3.304 5.775 1.00 86.81 175 ILE A N 1
ATOM 1316 C CA . ILE A 1 175 ? 0.044 3.194 6.102 1.00 86.81 175 ILE A CA 1
ATOM 1317 C C . ILE A 1 175 ? -0.378 1.743 6.235 1.00 86.81 175 ILE A C 1
ATOM 1319 O O . ILE A 1 175 ? -1.178 1.470 7.118 1.00 86.81 175 ILE A O 1
ATOM 1323 N N . ALA A 1 176 ? 0.162 0.817 5.438 1.00 85.69 176 ALA A N 1
ATOM 1324 C CA . ALA A 1 176 ? -0.188 -0.592 5.573 1.00 85.69 176 ALA A CA 1
ATOM 1325 C C . ALA A 1 176 ? 0.060 -1.104 6.998 1.00 85.69 176 ALA A C 1
ATOM 1327 O O . ALA A 1 176 ? -0.843 -1.654 7.618 1.00 85.69 176 ALA A O 1
ATOM 1328 N N . TRP A 1 177 ? 1.230 -0.816 7.571 1.00 85.31 177 TRP A N 1
ATOM 1329 C CA . TRP A 1 177 ? 1.578 -1.230 8.933 1.00 85.31 177 TRP A CA 1
ATOM 1330 C C . TRP A 1 177 ? 0.746 -0.532 10.006 1.00 85.31 177 TRP A C 1
ATOM 1332 O O . TRP A 1 177 ? 0.245 -1.184 10.923 1.00 85.31 177 TRP A O 1
ATOM 1342 N N . VAL A 1 178 ? 0.578 0.788 9.889 1.00 86.06 178 VAL A N 1
ATOM 1343 C CA . VAL A 1 178 ? -0.203 1.568 10.860 1.00 86.06 178 VAL A CA 1
ATOM 1344 C C . VAL A 1 178 ? -1.666 1.126 10.834 1.00 86.06 178 VAL A C 1
ATOM 1346 O O . VAL A 1 178 ? -2.227 0.799 11.879 1.00 86.06 178 VAL A O 1
ATOM 1349 N N . TYR A 1 179 ? -2.254 1.030 9.643 1.00 88.06 179 TYR A N 1
ATOM 1350 C CA . TYR A 1 179 ? -3.642 0.631 9.441 1.00 88.06 179 TYR A CA 1
ATOM 1351 C C . TYR A 1 179 ? -3.920 -0.755 10.021 1.00 88.06 179 TYR A C 1
ATOM 1353 O O . TYR A 1 179 ? -4.870 -0.896 10.786 1.00 88.06 179 TYR A O 1
ATOM 1361 N N . SER A 1 180 ? -3.057 -1.746 9.760 1.00 85.75 180 SER A N 1
ATOM 1362 C CA . SER A 1 180 ? -3.173 -3.089 10.345 1.00 85.75 180 SER A CA 1
ATOM 1363 C C . SER A 1 180 ? -3.276 -3.042 11.870 1.00 85.75 180 SER A C 1
ATOM 1365 O O . SER A 1 180 ? -4.126 -3.703 12.459 1.00 85.75 180 SER A O 1
ATOM 1367 N N . THR A 1 181 ? -2.461 -2.224 12.538 1.00 84.56 181 THR A N 1
ATOM 1368 C CA . THR A 1 181 ? -2.504 -2.131 14.008 1.00 84.56 181 THR A CA 1
ATOM 1369 C C . THR A 1 181 ? -3.718 -1.378 14.555 1.00 84.56 181 THR A C 1
ATOM 1371 O O . THR A 1 181 ? -4.140 -1.656 15.680 1.00 84.56 181 THR A O 1
ATOM 1374 N N . GLU A 1 182 ? -4.299 -0.465 13.773 1.00 86.56 182 GLU A N 1
ATOM 1375 C CA . GLU A 1 182 ? -5.489 0.306 14.149 1.00 86.56 182 GLU A CA 1
ATOM 1376 C C . GLU A 1 182 ? -6.785 -0.508 14.015 1.00 86.56 182 GLU A C 1
ATOM 1378 O O . GLU A 1 182 ? -7.696 -0.328 14.820 1.00 86.56 182 GLU A O 1
ATOM 1383 N N . ILE A 1 183 ? -6.872 -1.410 13.029 1.00 86.50 183 ILE A N 1
ATOM 1384 C CA . ILE A 1 183 ? -8.100 -2.176 12.749 1.00 86.50 183 ILE A CA 1
ATOM 1385 C C . ILE A 1 183 ? -8.291 -3.402 13.645 1.00 86.50 183 ILE A C 1
ATOM 1387 O O . ILE A 1 183 ? -9.425 -3.833 13.845 1.00 86.50 183 ILE A O 1
ATOM 1391 N N . PHE A 1 184 ? -7.214 -3.980 14.189 1.00 84.06 184 PHE A N 1
ATOM 1392 C CA . PHE A 1 184 ? -7.336 -5.181 15.013 1.00 84.06 184 PHE A CA 1
ATOM 1393 C C . PHE A 1 184 ? -7.731 -4.868 16.467 1.00 84.06 184 PHE A C 1
ATOM 1395 O O . PHE A 1 184 ? -7.070 -4.040 17.120 1.00 84.06 184 PHE A O 1
ATOM 1402 N N . PRO A 1 185 ? -8.720 -5.601 17.027 1.00 79.94 185 PRO A N 1
ATOM 1403 C CA . PRO A 1 185 ? -9.019 -5.538 18.451 1.00 79.94 185 PRO A CA 1
ATOM 1404 C C . PRO A 1 185 ? -7.813 -6.033 19.257 1.00 79.94 185 PRO A C 1
ATOM 1406 O O . PRO A 1 185 ? -7.052 -6.891 18.800 1.00 79.94 185 PRO A O 1
ATOM 1409 N N . LEU A 1 186 ? -7.637 -5.506 20.473 1.00 78.44 186 LEU A N 1
ATOM 1410 C CA . LEU A 1 186 ? -6.442 -5.735 21.301 1.00 78.44 186 LEU A CA 1
ATOM 1411 C C . LEU A 1 186 ? -6.094 -7.223 21.472 1.00 78.44 186 LEU A C 1
ATOM 1413 O O . LEU A 1 186 ? -4.919 -7.577 21.442 1.00 78.44 186 LEU A O 1
ATOM 1417 N N . ARG A 1 187 ? -7.108 -8.091 21.576 1.00 75.94 187 ARG A N 1
ATOM 1418 C CA . ARG A 1 187 ? -6.940 -9.545 21.730 1.00 75.94 187 ARG A CA 1
ATOM 1419 C C . ARG A 1 187 ? -6.380 -10.234 20.477 1.00 75.94 187 ARG A C 1
ATOM 1421 O O . ARG A 1 187 ? -5.581 -11.152 20.606 1.00 75.94 187 ARG A O 1
ATOM 1428 N N . LEU A 1 188 ? -6.764 -9.783 19.278 1.00 78.88 188 LEU A N 1
ATOM 1429 C CA . LEU A 1 188 ? -6.388 -10.409 17.997 1.00 78.88 188 LEU A CA 1
ATOM 1430 C C . LEU A 1 188 ? -5.193 -9.736 17.320 1.00 78.88 188 LEU A C 1
ATOM 1432 O O . LEU A 1 188 ? -4.660 -10.259 16.345 1.00 78.88 188 LEU A O 1
ATOM 1436 N N . ARG A 1 189 ? -4.756 -8.575 17.816 1.00 82.88 189 ARG A N 1
ATOM 1437 C CA . ARG A 1 189 ? -3.768 -7.724 17.143 1.00 82.88 189 ARG A CA 1
ATOM 1438 C C . ARG A 1 189 ? -2.455 -8.427 16.827 1.00 82.88 189 ARG A C 1
ATOM 1440 O O . ARG A 1 189 ? -1.954 -8.273 15.720 1.00 82.88 189 ARG A O 1
ATOM 1447 N N . ALA A 1 190 ? -1.908 -9.195 17.767 1.00 82.38 190 ALA A N 1
ATOM 1448 C CA . ALA A 1 190 ? -0.637 -9.887 17.556 1.00 82.38 190 ALA A CA 1
ATOM 1449 C C . ALA A 1 190 ? -0.735 -10.962 16.458 1.00 82.38 190 ALA A C 1
ATOM 1451 O O . ALA A 1 190 ? 0.146 -11.058 15.608 1.00 82.38 190 ALA A O 1
ATOM 1452 N N . GLN A 1 191 ? -1.827 -11.731 16.444 1.00 84.88 191 GLN A N 1
ATOM 1453 C CA . GLN A 1 191 ? -2.057 -12.797 15.464 1.00 84.88 191 GLN A CA 1
ATOM 1454 C C . GLN A 1 191 ? -2.443 -12.243 14.092 1.00 84.88 191 GLN A C 1
ATOM 1456 O O . GLN A 1 191 ? -1.942 -12.687 13.066 1.00 84.88 191 GLN A O 1
ATOM 1461 N N . GLY A 1 192 ? -3.293 -11.218 14.064 1.00 84.44 192 GLY A N 1
ATOM 1462 C CA . GLY A 1 192 ? -3.636 -10.510 12.839 1.00 84.44 192 GLY A CA 1
ATOM 1463 C C . GLY A 1 192 ? -2.413 -9.866 12.183 1.00 84.44 192 GLY A C 1
ATOM 1464 O O . GLY A 1 192 ? -2.229 -9.978 10.971 1.00 84.44 192 GLY A O 1
ATOM 1465 N N . ALA A 1 193 ? -1.532 -9.257 12.984 1.00 84.75 193 ALA A N 1
ATOM 1466 C CA . ALA A 1 193 ? -0.270 -8.710 12.498 1.00 84.75 193 ALA A CA 1
ATOM 1467 C C . ALA A 1 193 ? 0.665 -9.803 11.958 1.00 84.75 193 ALA A C 1
ATOM 1469 O O . ALA A 1 193 ? 1.234 -9.621 10.884 1.00 84.75 193 ALA A O 1
ATOM 1470 N N . SER A 1 194 ? 0.807 -10.946 12.642 1.00 85.00 194 SER A N 1
ATOM 1471 C CA . SER A 1 194 ? 1.668 -12.033 12.156 1.00 85.00 194 SER A CA 1
ATOM 1472 C C . SER A 1 194 ? 1.154 -12.645 10.851 1.00 85.00 194 SER A C 1
ATOM 1474 O O . SER A 1 194 ? 1.955 -12.886 9.949 1.00 85.00 194 SER A O 1
ATOM 1476 N N . ILE A 1 195 ? -0.164 -12.815 10.698 1.00 88.69 195 ILE A N 1
ATOM 1477 C CA . ILE A 1 195 ? -0.785 -13.260 9.441 1.00 88.69 195 ILE A CA 1
ATOM 1478 C C . ILE A 1 195 ? -0.535 -12.240 8.326 1.00 88.69 195 ILE A C 1
ATOM 1480 O O . ILE A 1 195 ? -0.122 -12.622 7.233 1.00 88.69 195 ILE A O 1
ATOM 1484 N N . GLY A 1 196 ? -0.724 -10.946 8.601 1.00 86.38 196 GLY A N 1
ATOM 1485 C CA . GLY A 1 196 ? -0.433 -9.877 7.641 1.00 86.38 196 GLY A CA 1
ATOM 1486 C C . GLY A 1 196 ? 1.026 -9.888 7.173 1.00 86.38 196 GLY A C 1
ATOM 1487 O O . GLY A 1 196 ? 1.295 -9.846 5.973 1.00 86.38 196 GLY A O 1
ATOM 1488 N N . VAL A 1 197 ? 1.971 -10.036 8.108 1.00 86.00 197 VAL A N 1
ATOM 1489 C CA . VAL A 1 197 ? 3.406 -10.170 7.806 1.00 86.00 197 VAL A CA 1
ATOM 1490 C C . VAL A 1 197 ? 3.686 -11.427 6.988 1.00 86.00 197 VAL A C 1
ATOM 1492 O O . VAL A 1 197 ? 4.426 -11.354 6.010 1.00 86.00 197 VAL A O 1
ATOM 1495 N N . ALA A 1 198 ? 3.106 -12.569 7.360 1.00 86.75 198 ALA A N 1
ATOM 1496 C CA . ALA A 1 198 ? 3.294 -13.824 6.641 1.00 86.75 198 ALA A CA 1
ATOM 1497 C C . ALA A 1 198 ? 2.818 -13.699 5.188 1.00 86.75 198 ALA A C 1
ATOM 1499 O O . ALA A 1 198 ? 3.566 -14.031 4.272 1.00 86.75 198 ALA A O 1
ATOM 1500 N N . VAL A 1 199 ? 1.628 -13.131 4.965 1.00 90.56 199 VAL A N 1
ATOM 1501 C CA . VAL A 1 199 ? 1.099 -12.858 3.620 1.00 90.56 199 VAL A CA 1
ATOM 1502 C C . VAL A 1 199 ? 2.019 -11.914 2.854 1.00 90.56 199 VAL A C 1
ATOM 1504 O O . VAL A 1 199 ? 2.341 -12.192 1.700 1.00 90.56 199 VAL A O 1
ATOM 1507 N N . ASN A 1 200 ? 2.482 -10.832 3.484 1.00 87.94 200 ASN A N 1
ATOM 1508 C CA . ASN A 1 200 ? 3.414 -9.900 2.856 1.00 87.94 200 ASN A CA 1
ATOM 1509 C C . ASN A 1 200 ? 4.704 -10.612 2.407 1.00 87.94 200 ASN A C 1
ATOM 1511 O O . ASN A 1 200 ? 5.124 -10.458 1.263 1.00 87.94 200 ASN A O 1
ATOM 1515 N N . ARG A 1 201 ? 5.290 -11.451 3.268 1.00 86.69 201 ARG A N 1
ATOM 1516 C CA . ARG A 1 201 ? 6.541 -12.171 2.980 1.00 86.69 201 ARG A CA 1
ATOM 1517 C C . ARG A 1 201 ? 6.372 -13.255 1.926 1.00 86.69 201 ARG A C 1
ATOM 1519 O O . ARG A 1 201 ? 7.201 -13.347 1.027 1.00 86.69 201 ARG A O 1
ATOM 1526 N N . VAL A 1 202 ? 5.292 -14.029 1.994 1.00 89.12 202 VAL A N 1
ATOM 1527 C CA . VAL A 1 202 ? 4.973 -15.040 0.977 1.00 89.12 202 VAL A CA 1
ATOM 1528 C C . VAL A 1 202 ? 4.760 -14.373 -0.378 1.00 89.12 202 VAL A C 1
ATOM 1530 O O . VAL A 1 202 ? 5.352 -14.797 -1.364 1.00 89.12 202 VAL A O 1
ATOM 1533 N N . THR A 1 203 ? 3.985 -13.288 -0.422 1.00 89.06 203 THR A N 1
ATOM 1534 C CA . THR A 1 203 ? 3.747 -12.537 -1.663 1.00 89.06 203 THR A CA 1
ATOM 1535 C C . THR A 1 203 ? 5.055 -11.967 -2.216 1.00 89.06 203 THR A C 1
ATOM 1537 O O . THR A 1 203 ? 5.273 -12.018 -3.422 1.00 89.06 203 THR A O 1
ATOM 1540 N N . SER A 1 204 ? 5.959 -11.499 -1.346 1.00 85.44 204 SER A N 1
ATOM 1541 C CA . SER A 1 204 ? 7.286 -11.009 -1.742 1.00 85.44 204 SER A CA 1
ATOM 1542 C C . SER A 1 204 ? 8.096 -12.114 -2.400 1.00 85.44 204 SER A C 1
ATOM 1544 O O . SER A 1 204 ? 8.556 -11.948 -3.523 1.00 85.44 204 SER A O 1
ATOM 1546 N N . GLY A 1 205 ? 8.188 -13.274 -1.744 1.00 83.12 205 GLY A N 1
ATOM 1547 C CA . GLY A 1 205 ? 8.900 -14.431 -2.279 1.00 83.12 205 GLY A CA 1
ATOM 1548 C C . GLY A 1 205 ? 8.339 -14.897 -3.622 1.00 83.12 205 GLY A C 1
ATOM 1549 O O . GLY A 1 205 ? 9.106 -15.123 -4.553 1.00 83.12 205 GLY A O 1
ATOM 1550 N N . VAL A 1 206 ? 7.009 -14.977 -3.755 1.00 88.00 206 VAL A N 1
ATOM 1551 C CA . VAL A 1 206 ? 6.349 -15.360 -5.015 1.00 88.00 206 VAL A CA 1
ATOM 1552 C C . VAL A 1 206 ? 6.688 -14.376 -6.130 1.00 88.00 206 VAL A C 1
ATOM 1554 O O . VAL A 1 206 ? 7.051 -14.801 -7.225 1.00 88.00 206 VAL A O 1
ATOM 1557 N N . ILE A 1 207 ? 6.615 -13.072 -5.867 1.00 86.81 207 ILE A N 1
ATOM 1558 C CA . ILE A 1 207 ? 6.944 -12.046 -6.862 1.00 86.81 207 ILE A CA 1
ATOM 1559 C C . ILE A 1 207 ? 8.418 -12.114 -7.251 1.00 86.81 207 ILE A C 1
ATOM 1561 O O . ILE A 1 207 ? 8.726 -12.169 -8.438 1.00 86.81 207 ILE A O 1
ATOM 1565 N N . SER A 1 208 ? 9.327 -12.171 -6.277 1.00 82.62 208 SER A N 1
ATOM 1566 C CA . SER A 1 208 ? 10.767 -12.264 -6.534 1.00 82.62 208 SER A CA 1
ATOM 1567 C C . SER A 1 208 ? 11.123 -13.511 -7.355 1.00 82.62 208 SER A C 1
ATOM 1569 O O . SER A 1 208 ? 11.935 -13.423 -8.273 1.00 82.62 208 SER A O 1
ATOM 1571 N N . MET A 1 209 ? 10.484 -14.657 -7.088 1.00 82.38 209 MET A N 1
ATOM 1572 C CA . MET A 1 209 ? 10.698 -15.897 -7.849 1.00 82.38 209 MET A CA 1
ATOM 1573 C C . MET A 1 209 ? 10.116 -15.841 -9.266 1.00 82.38 209 MET A C 1
ATOM 1575 O O . MET A 1 209 ? 10.739 -16.319 -10.209 1.00 82.38 209 MET A O 1
ATOM 1579 N N . THR A 1 210 ? 8.921 -15.270 -9.428 1.00 85.81 210 THR A N 1
ATOM 1580 C CA . THR A 1 210 ? 8.212 -15.240 -10.721 1.00 85.81 210 THR A CA 1
ATOM 1581 C C . THR A 1 210 ? 8.675 -14.114 -11.638 1.00 85.81 210 THR A C 1
ATOM 1583 O O . THR A 1 210 ? 8.472 -14.203 -12.848 1.00 85.81 210 THR A O 1
ATOM 1586 N N . TYR A 1 211 ? 9.323 -13.076 -11.101 1.00 79.56 211 TYR A N 1
ATOM 1587 C CA . TYR A 1 211 ? 9.698 -11.892 -11.870 1.00 79.56 211 TYR A CA 1
ATOM 1588 C C . TYR A 1 211 ? 10.600 -12.212 -13.064 1.00 79.56 211 TYR A C 1
ATOM 1590 O O . TYR A 1 211 ? 10.371 -11.677 -14.150 1.00 79.56 211 TYR A O 1
ATOM 1598 N N . ILE A 1 212 ? 11.600 -13.088 -12.881 1.00 79.88 212 ILE A N 1
ATOM 1599 C CA . ILE A 1 212 ? 12.536 -13.435 -13.958 1.00 79.88 212 ILE A CA 1
ATOM 1600 C C . ILE A 1 212 ? 11.792 -14.070 -15.128 1.00 79.88 212 ILE A C 1
ATOM 1602 O O . ILE A 1 212 ? 11.834 -13.569 -16.251 1.00 79.88 212 ILE A O 1
ATOM 1606 N N . SER A 1 213 ? 11.027 -15.117 -14.832 1.00 83.44 213 SER A N 1
ATOM 1607 C CA . SER A 1 213 ? 10.207 -15.810 -15.822 1.00 83.44 213 SER A CA 1
ATOM 1608 C C . SER A 1 213 ? 9.199 -14.873 -16.494 1.00 83.44 213 SER A C 1
ATOM 1610 O O . SER A 1 213 ? 8.937 -15.003 -17.687 1.00 83.44 213 SER A O 1
ATOM 1612 N N . LEU A 1 214 ? 8.653 -13.902 -15.754 1.00 81.25 214 LEU A N 1
ATOM 1613 C CA . LEU A 1 214 ? 7.680 -12.951 -16.280 1.00 81.25 214 LEU A CA 1
ATOM 1614 C C . LEU A 1 214 ? 8.291 -11.988 -17.307 1.00 81.25 214 LEU A C 1
ATOM 1616 O O . LEU A 1 214 ? 7.688 -11.769 -18.360 1.00 81.25 214 LEU A O 1
ATOM 1620 N N . TYR A 1 215 ? 9.470 -11.415 -17.035 1.00 75.94 215 TYR A N 1
ATOM 1621 C CA . TYR A 1 215 ? 10.077 -10.479 -17.988 1.00 75.94 215 TYR A CA 1
ATOM 1622 C C . TYR A 1 215 ? 10.632 -11.195 -19.227 1.00 75.94 215 TYR A C 1
ATOM 1624 O O . TYR A 1 215 ? 10.635 -10.591 -20.301 1.00 75.94 215 TYR A O 1
ATOM 1632 N N . GLU A 1 216 ? 11.083 -12.449 -19.098 1.00 80.88 216 GLU A N 1
ATOM 1633 C CA . GLU A 1 216 ? 11.554 -13.262 -20.231 1.00 80.88 216 GLU A CA 1
ATOM 1634 C C . GLU A 1 216 ? 10.400 -13.694 -21.139 1.00 80.88 216 GLU A C 1
ATOM 1636 O O . GLU A 1 216 ? 10.544 -13.668 -22.358 1.00 80.88 216 GLU A O 1
ATOM 1641 N N . ALA A 1 217 ? 9.239 -14.023 -20.564 1.00 82.88 217 ALA A N 1
ATOM 1642 C CA . ALA A 1 217 ? 8.074 -14.459 -21.331 1.00 82.88 217 ALA A CA 1
ATOM 1643 C C . ALA A 1 217 ? 7.354 -13.314 -22.065 1.00 82.88 217 ALA A C 1
ATOM 1645 O O . ALA A 1 217 ? 6.888 -13.506 -23.186 1.00 82.88 217 ALA A O 1
ATOM 1646 N N . ILE A 1 218 ? 7.215 -12.139 -21.436 1.00 79.44 218 ILE A N 1
ATOM 1647 C CA . ILE A 1 218 ? 6.369 -11.049 -21.959 1.00 79.44 218 ILE A CA 1
ATOM 1648 C C . ILE A 1 218 ? 7.162 -9.868 -22.520 1.00 79.44 218 ILE A C 1
ATOM 1650 O O . ILE A 1 218 ? 6.632 -9.178 -23.388 1.00 79.44 218 ILE A O 1
ATOM 1654 N N . THR A 1 219 ? 8.398 -9.637 -22.064 1.00 82.81 219 THR A N 1
ATOM 1655 C CA . THR A 1 219 ? 9.175 -8.377 -22.112 1.00 82.81 219 THR A CA 1
ATOM 1656 C C . THR A 1 219 ? 9.067 -7.536 -20.837 1.00 82.81 219 THR A C 1
ATOM 1658 O O . THR A 1 219 ? 8.074 -7.549 -20.108 1.00 82.81 219 THR A O 1
ATOM 1661 N N . ILE A 1 220 ? 10.109 -6.734 -20.595 1.00 79.56 220 ILE A N 1
ATOM 1662 C CA . ILE A 1 220 ? 10.215 -5.835 -19.439 1.00 79.56 220 ILE A CA 1
ATOM 1663 C C . ILE A 1 220 ? 9.025 -4.860 -19.384 1.00 79.56 220 ILE A C 1
ATOM 1665 O O . ILE A 1 220 ? 8.438 -4.667 -18.324 1.00 79.56 220 ILE A O 1
ATOM 1669 N N . GLY A 1 221 ? 8.646 -4.261 -20.519 1.00 82.31 221 GLY A N 1
ATOM 1670 C CA . GLY A 1 221 ? 7.539 -3.302 -20.584 1.00 82.31 221 GLY A CA 1
ATOM 1671 C C . GLY A 1 221 ? 6.190 -3.927 -20.222 1.00 82.31 221 GLY A C 1
ATOM 1672 O O . GLY A 1 221 ? 5.445 -3.364 -19.417 1.00 82.31 221 GLY A O 1
ATOM 1673 N N . GLY A 1 222 ? 5.900 -5.124 -20.742 1.00 85.69 222 GLY A N 1
ATOM 1674 C CA . GLY A 1 222 ? 4.652 -5.825 -20.439 1.00 85.69 222 GLY A CA 1
ATOM 1675 C C . GLY A 1 222 ? 4.555 -6.320 -18.989 1.00 85.69 222 GLY A C 1
ATOM 1676 O O . GLY A 1 222 ? 3.468 -6.282 -18.414 1.00 85.69 222 GLY A O 1
ATOM 1677 N N . ALA A 1 223 ? 5.675 -6.672 -18.346 1.00 87.94 223 ALA A N 1
ATOM 1678 C CA . ALA A 1 223 ? 5.693 -6.990 -16.913 1.00 87.94 223 ALA A CA 1
ATOM 1679 C C . ALA A 1 223 ? 5.258 -5.788 -16.044 1.00 87.94 223 ALA A C 1
ATOM 1681 O O . ALA A 1 223 ? 4.471 -5.944 -15.110 1.00 87.94 223 ALA A O 1
ATOM 1682 N N . PHE A 1 224 ? 5.692 -4.567 -16.382 1.00 88.75 224 PHE A N 1
ATOM 1683 C CA . PHE A 1 224 ? 5.243 -3.356 -15.679 1.00 88.75 224 PHE A CA 1
ATOM 1684 C C . PHE A 1 224 ? 3.773 -3.014 -15.951 1.00 88.75 224 PHE A C 1
ATOM 1686 O O . PHE A 1 224 ? 3.092 -2.535 -15.044 1.00 88.75 224 PHE A O 1
ATOM 1693 N N . PHE A 1 225 ? 3.249 -3.306 -17.146 1.00 91.62 225 PHE A N 1
ATOM 1694 C CA . PHE A 1 225 ? 1.810 -3.194 -17.409 1.00 91.62 225 PHE A CA 1
ATOM 1695 C C . PHE A 1 225 ? 0.986 -4.177 -16.571 1.00 91.62 225 PHE A C 1
ATOM 1697 O O . PHE A 1 225 ? -0.072 -3.799 -16.064 1.00 91.62 225 PHE A O 1
ATOM 1704 N N . LEU A 1 226 ? 1.481 -5.401 -16.359 1.00 91.88 226 LEU A N 1
ATOM 1705 C CA . LEU A 1 226 ? 0.844 -6.354 -15.448 1.00 91.88 226 LEU A CA 1
ATOM 1706 C C . LEU A 1 226 ? 0.787 -5.786 -14.025 1.00 91.88 226 LEU A C 1
ATOM 1708 O O . LEU A 1 226 ? -0.283 -5.775 -13.415 1.00 91.88 226 LEU A O 1
ATOM 1712 N N . TYR A 1 227 ? 1.892 -5.230 -13.522 1.00 91.94 227 TYR A N 1
ATOM 1713 C CA . TYR A 1 227 ? 1.904 -4.572 -12.212 1.00 91.94 227 TYR A CA 1
ATOM 1714 C C . TYR A 1 227 ? 1.010 -3.333 -12.139 1.00 91.94 227 TYR A C 1
ATOM 1716 O O . TYR A 1 227 ? 0.368 -3.116 -11.112 1.00 91.94 227 TYR A O 1
ATOM 1724 N N . ALA A 1 228 ? 0.890 -2.555 -13.217 1.00 94.50 228 ALA A N 1
ATOM 1725 C CA . ALA A 1 228 ? -0.074 -1.459 -13.290 1.00 94.50 228 ALA A CA 1
ATOM 1726 C C . ALA A 1 228 ? -1.523 -1.973 -13.181 1.00 94.50 228 ALA A C 1
ATOM 1728 O O . ALA A 1 228 ? -2.338 -1.376 -12.476 1.00 94.50 228 ALA A O 1
ATOM 1729 N N . GLY A 1 229 ? -1.833 -3.111 -13.812 1.00 95.25 229 GLY A N 1
ATOM 1730 C CA . GLY A 1 229 ? -3.123 -3.793 -13.678 1.00 95.25 229 GLY A CA 1
ATOM 1731 C C . GLY A 1 229 ? -3.395 -4.262 -12.247 1.00 95.25 229 GLY A C 1
ATOM 1732 O O . GLY A 1 229 ? -4.468 -4.003 -11.702 1.00 95.25 229 GLY A O 1
ATOM 1733 N N . VAL A 1 230 ? -2.406 -4.873 -11.590 1.00 94.81 230 VAL A N 1
ATOM 1734 C CA . VAL A 1 230 ? -2.510 -5.269 -10.174 1.00 94.81 230 VAL A CA 1
ATOM 1735 C C . VAL A 1 230 ? -2.691 -4.046 -9.266 1.00 94.81 230 VAL A C 1
ATOM 1737 O O . VAL A 1 230 ? -3.533 -4.069 -8.367 1.00 94.81 230 VAL A O 1
ATOM 1740 N N . ALA A 1 231 ? -1.972 -2.951 -9.526 1.00 95.19 231 ALA A N 1
ATOM 1741 C CA . ALA A 1 231 ? -2.128 -1.689 -8.805 1.00 95.19 231 ALA A CA 1
ATOM 1742 C C . ALA A 1 231 ? -3.521 -1.073 -8.992 1.00 95.19 231 ALA A C 1
ATOM 1744 O O . ALA A 1 231 ? -4.067 -0.487 -8.056 1.00 95.19 231 ALA A O 1
ATOM 1745 N N . LEU A 1 232 ? -4.131 -1.244 -10.167 1.00 96.81 232 LEU A N 1
ATOM 1746 C CA . LEU A 1 232 ? -5.490 -0.786 -10.432 1.00 96.81 232 LEU A CA 1
ATOM 1747 C C . LEU A 1 232 ? -6.514 -1.602 -9.633 1.00 96.81 232 LEU A C 1
ATOM 1749 O O . LEU A 1 232 ? -7.402 -1.030 -8.999 1.00 96.81 232 LEU A O 1
ATOM 1753 N N . VAL A 1 233 ? -6.358 -2.928 -9.591 1.00 96.38 233 VAL A N 1
ATOM 1754 C CA . VAL A 1 233 ? -7.185 -3.800 -8.739 1.00 96.38 233 VAL A CA 1
ATOM 1755 C C . VAL A 1 233 ? -7.021 -3.425 -7.264 1.00 96.38 233 VAL A C 1
ATOM 1757 O O . VAL A 1 233 ? -8.019 -3.295 -6.551 1.00 96.38 233 VAL A O 1
ATOM 1760 N N . ALA A 1 234 ? -5.789 -3.163 -6.818 1.00 94.62 234 ALA A N 1
ATOM 1761 C CA . ALA A 1 234 ? -5.508 -2.683 -5.469 1.00 94.62 234 ALA A CA 1
ATOM 1762 C C . ALA A 1 234 ? -6.226 -1.356 -5.175 1.00 94.62 234 ALA A C 1
ATOM 1764 O O . ALA A 1 234 ? -6.877 -1.225 -4.140 1.00 94.62 234 ALA A O 1
ATOM 1765 N N . PHE A 1 235 ? -6.178 -0.389 -6.097 1.00 95.69 235 PHE A N 1
ATOM 1766 C CA . PHE A 1 235 ? -6.882 0.889 -5.962 1.00 95.69 235 PHE A CA 1
ATOM 1767 C C . PHE A 1 235 ? -8.391 0.690 -5.755 1.00 95.69 235 PHE A C 1
ATOM 1769 O O . PHE A 1 235 ? -8.972 1.267 -4.831 1.00 95.69 235 PHE A O 1
ATOM 1776 N N . PHE A 1 236 ? -9.030 -0.169 -6.555 1.00 95.25 236 PHE A N 1
ATOM 1777 C CA . PHE A 1 236 ? -10.453 -0.478 -6.387 1.00 95.25 236 PHE A CA 1
ATOM 1778 C C . PHE A 1 236 ? -10.747 -1.203 -5.072 1.00 95.25 236 PHE A C 1
ATOM 1780 O O . PHE A 1 236 ? -11.733 -0.875 -4.402 1.00 95.25 236 PHE A O 1
ATOM 1787 N N . PHE A 1 237 ? -9.887 -2.136 -4.661 1.00 93.88 237 PHE A N 1
ATOM 1788 C CA . PHE A 1 237 ? -10.004 -2.817 -3.374 1.00 93.88 237 PHE A CA 1
ATOM 1789 C C . PHE A 1 237 ? -9.943 -1.818 -2.208 1.00 93.88 237 PHE A C 1
ATOM 1791 O O . PHE A 1 237 ? -10.825 -1.793 -1.348 1.00 93.88 237 PHE A O 1
ATOM 1798 N N . PHE A 1 238 ? -8.970 -0.909 -2.224 1.00 92.56 238 PHE A N 1
ATOM 1799 C CA . PHE A 1 238 ? -8.828 0.148 -1.224 1.00 92.56 238 PHE A CA 1
ATOM 1800 C C . PHE A 1 238 ? -9.976 1.153 -1.244 1.00 92.56 238 PHE A C 1
ATOM 1802 O O . PHE A 1 238 ? -10.397 1.669 -0.204 1.00 92.56 238 PHE A O 1
ATOM 1809 N N . PHE A 1 239 ? -10.535 1.424 -2.418 1.00 91.50 239 PHE A N 1
ATOM 1810 C CA . PHE A 1 239 ? -11.685 2.304 -2.526 1.00 91.50 239 PHE A CA 1
ATOM 1811 C C . PHE A 1 239 ? -12.941 1.676 -1.911 1.00 91.50 239 PHE A C 1
ATOM 1813 O O . PHE A 1 239 ? -13.722 2.384 -1.260 1.00 91.50 239 PHE A O 1
ATOM 1820 N N . THR A 1 240 ? -13.146 0.373 -2.107 1.00 88.19 240 THR A N 1
ATOM 1821 C CA . THR A 1 240 ? -14.387 -0.333 -1.757 1.00 88.19 240 THR A CA 1
ATOM 1822 C C . THR A 1 240 ? -14.379 -0.929 -0.352 1.00 88.19 240 THR A C 1
ATOM 1824 O O . THR A 1 240 ? -15.357 -0.726 0.366 1.00 88.19 240 THR A O 1
ATOM 1827 N N . PHE A 1 241 ? -13.301 -1.588 0.079 1.00 86.69 241 PHE A N 1
ATOM 1828 C CA . PHE A 1 241 ? -13.279 -2.378 1.319 1.00 86.69 241 PHE A CA 1
ATOM 1829 C C . PHE A 1 241 ? -12.667 -1.667 2.530 1.00 86.69 241 PHE A C 1
ATOM 1831 O O . PHE A 1 241 ? -13.008 -2.032 3.653 1.00 86.69 241 PHE A O 1
ATOM 1838 N N . LEU A 1 242 ? -11.805 -0.659 2.331 1.00 88.94 242 LEU A N 1
ATOM 1839 C CA . LEU A 1 242 ? -11.083 0.003 3.427 1.00 88.94 242 LEU A CA 1
ATOM 1840 C C . LEU A 1 242 ? -11.853 1.219 3.974 1.00 88.94 242 LEU A C 1
ATOM 1842 O O . LEU A 1 242 ? -11.926 2.253 3.292 1.00 88.94 242 LEU A O 1
ATOM 1846 N N . PRO A 1 243 ? -12.385 1.148 5.210 1.00 86.56 243 PRO A N 1
ATOM 1847 C CA . PRO A 1 243 ? -12.914 2.311 5.908 1.00 86.56 243 PRO A CA 1
ATOM 1848 C C . PRO A 1 243 ? -11.818 3.258 6.423 1.00 86.56 243 PRO A C 1
ATOM 1850 O O . PRO A 1 243 ? -10.663 2.872 6.587 1.00 86.56 243 PRO A O 1
ATOM 1853 N N . GLU A 1 244 ? -12.194 4.514 6.696 1.00 85.50 244 GLU A N 1
ATOM 1854 C CA . GLU A 1 244 ? -11.314 5.493 7.354 1.00 85.50 244 GLU A CA 1
ATOM 1855 C C . GLU A 1 244 ? -11.249 5.239 8.865 1.00 85.50 244 GLU A C 1
ATOM 1857 O O . GLU A 1 244 ? -12.290 5.170 9.522 1.00 85.50 244 GLU A O 1
ATOM 1862 N N . THR A 1 245 ? -10.031 5.162 9.401 1.00 83.94 245 THR A N 1
ATOM 1863 C CA . THR A 1 245 ? -9.737 4.808 10.801 1.00 83.94 245 THR A CA 1
ATOM 1864 C C . THR A 1 245 ? -9.295 6.006 11.637 1.00 83.94 245 THR A C 1
ATOM 1866 O O . THR A 1 245 ? -9.310 5.949 12.867 1.00 83.94 245 THR A O 1
ATOM 1869 N N . GLN A 1 246 ? -8.936 7.129 11.005 1.00 80.00 246 GLN A N 1
ATOM 1870 C CA . GLN A 1 246 ? -8.445 8.305 11.716 1.00 80.00 246 GLN A CA 1
ATOM 1871 C C . GLN A 1 246 ? -9.481 8.864 12.708 1.00 80.00 246 GLN A C 1
ATOM 1873 O O . GLN A 1 246 ? -10.569 9.305 12.330 1.00 80.00 246 GLN A O 1
ATOM 1878 N N . GLY A 1 247 ? -9.084 8.942 13.984 1.00 70.56 247 GLY A N 1
ATOM 1879 C CA . GLY A 1 247 ? -9.852 9.618 15.036 1.00 70.56 247 GLY A CA 1
ATOM 1880 C C . GLY A 1 247 ? -11.115 8.873 15.479 1.00 70.56 247 GLY A C 1
ATOM 1881 O O . GLY A 1 247 ? -12.042 9.517 15.985 1.00 70.56 247 GLY A O 1
ATOM 1882 N N . LYS A 1 248 ? -11.150 7.553 15.256 1.00 79.62 248 LYS A N 1
ATOM 1883 C CA . LYS A 1 248 ? -12.222 6.642 15.667 1.00 79.62 248 LYS A CA 1
ATOM 1884 C C . LYS A 1 248 ? -11.852 5.867 16.927 1.00 79.62 248 LYS A C 1
ATOM 1886 O O . LYS A 1 248 ? -10.695 5.482 17.092 1.00 79.62 248 LYS A O 1
ATOM 1891 N N . THR A 1 249 ? -12.816 5.673 17.825 1.00 81.12 249 THR A N 1
ATOM 1892 C CA . THR A 1 249 ? -12.625 4.825 19.017 1.00 81.12 249 THR A CA 1
ATOM 1893 C C . THR A 1 249 ? -12.725 3.345 18.644 1.00 81.12 249 THR A C 1
ATOM 1895 O O . THR A 1 249 ? -13.291 3.004 17.607 1.00 81.12 249 THR A O 1
ATOM 1898 N N . LEU A 1 250 ? -12.194 2.448 19.484 1.00 74.75 250 LEU A N 1
ATOM 1899 C CA . LEU A 1 250 ? -12.261 0.998 19.238 1.00 74.75 250 LEU A CA 1
ATOM 1900 C C . LEU A 1 250 ? -13.711 0.497 19.098 1.00 74.75 250 LEU A C 1
ATOM 1902 O O . LEU A 1 250 ? -13.987 -0.328 18.237 1.00 74.75 250 LEU A O 1
ATOM 1906 N N . GLU A 1 251 ? -14.646 1.064 19.862 1.00 73.56 251 GLU A N 1
ATOM 1907 C CA . GLU A 1 251 ? -16.077 0.749 19.753 1.00 73.56 251 GLU A CA 1
ATOM 1908 C C . GLU A 1 251 ? -16.660 1.171 18.397 1.00 73.56 251 GLU A C 1
ATOM 1910 O O . GLU A 1 251 ? -17.382 0.413 17.753 1.00 73.56 251 GLU A O 1
ATOM 1915 N N . GLU A 1 252 ? -16.328 2.376 17.914 1.00 78.38 252 GLU A N 1
ATOM 1916 C CA . GLU A 1 252 ? -16.776 2.842 16.595 1.00 78.38 252 GLU A CA 1
ATOM 1917 C C . GLU A 1 252 ? -16.224 1.966 15.462 1.00 78.38 252 GLU A C 1
ATOM 1919 O O . GLU A 1 252 ? -16.870 1.832 14.421 1.00 78.38 252 GLU A O 1
ATOM 1924 N N . MET A 1 253 ? -15.044 1.374 15.659 1.00 79.75 253 MET A N 1
ATOM 1925 C CA . MET A 1 253 ? -14.424 0.471 14.693 1.00 79.75 253 MET A CA 1
ATOM 1926 C C . MET A 1 253 ? -15.208 -0.838 14.576 1.00 79.75 253 MET A C 1
ATOM 1928 O O . MET A 1 253 ? -15.486 -1.267 13.459 1.00 79.75 253 MET A O 1
ATOM 1932 N N . GLU A 1 254 ? -15.654 -1.429 15.686 1.00 77.75 254 GLU A N 1
ATOM 1933 C CA . GLU A 1 254 ? -16.486 -2.643 15.650 1.00 77.75 254 GLU A CA 1
ATOM 1934 C C . GLU A 1 254 ? -17.777 -2.431 14.845 1.00 77.75 254 GLU A C 1
ATOM 1936 O O . GLU A 1 254 ? -18.128 -3.254 13.997 1.00 77.75 254 GLU A O 1
ATOM 1941 N N . TRP A 1 255 ? -18.433 -1.279 15.018 1.00 77.00 255 TRP A N 1
ATOM 1942 C CA . TRP A 1 255 ? -19.609 -0.907 14.222 1.00 77.00 255 TRP A CA 1
ATOM 1943 C C . TRP A 1 255 ? -19.288 -0.705 12.737 1.00 77.00 255 TRP A C 1
ATOM 1945 O O . TRP A 1 255 ? -20.073 -1.095 11.870 1.00 77.00 255 TRP A O 1
ATOM 1955 N N . LEU A 1 256 ? -18.138 -0.102 12.430 1.00 81.25 256 LEU A N 1
ATOM 1956 C CA . LEU A 1 256 ? -17.721 0.213 11.064 1.00 81.25 256 LEU A CA 1
ATOM 1957 C C . LEU A 1 256 ? -17.376 -1.040 10.249 1.00 81.25 256 LEU A C 1
ATOM 1959 O O . LEU A 1 256 ? -17.686 -1.097 9.059 1.00 81.25 256 LEU A O 1
ATOM 1963 N N . PHE A 1 257 ? -16.777 -2.038 10.900 1.00 81.62 257 PHE A N 1
ATOM 1964 C CA . PHE A 1 257 ? -16.427 -3.330 10.307 1.00 81.62 257 PHE A CA 1
ATOM 1965 C C . PHE A 1 257 ? -17.558 -4.372 10.402 1.00 81.62 257 PHE A C 1
ATOM 1967 O O . PHE A 1 257 ? -17.424 -5.477 9.885 1.00 81.62 257 PHE A O 1
ATOM 1974 N N . GLY A 1 258 ? -18.706 -4.034 11.002 1.00 74.88 258 GLY A N 1
ATOM 1975 C CA . GLY A 1 258 ? -19.871 -4.926 11.086 1.00 74.88 258 GLY A CA 1
ATOM 1976 C C . GLY A 1 258 ? -20.517 -5.272 9.739 1.00 74.88 258 GLY A C 1
ATOM 1977 O O . GLY A 1 258 ? -21.245 -6.260 9.645 1.00 74.88 258 GLY A O 1
ATOM 1978 N N . LYS A 1 259 ? -20.246 -4.494 8.681 1.00 75.75 259 LYS A N 1
ATOM 1979 C CA . LYS A 1 259 ? -20.724 -4.745 7.313 1.00 75.75 259 LYS A CA 1
ATOM 1980 C C . LYS A 1 259 ? -19.573 -4.664 6.306 1.00 75.75 259 LYS A C 1
ATOM 1982 O O . LYS A 1 259 ? -19.040 -3.583 6.063 1.00 75.75 259 LYS A O 1
ATOM 1987 N N . LEU A 1 260 ? -19.298 -5.788 5.636 1.00 68.12 260 LEU A N 1
ATOM 1988 C CA . LEU A 1 260 ? -18.284 -5.929 4.576 1.00 68.12 260 LEU A CA 1
ATOM 1989 C C . LEU A 1 260 ? -18.445 -4.912 3.435 1.00 68.12 260 LEU A C 1
ATOM 1991 O O . LEU A 1 260 ? -17.478 -4.288 3.003 1.00 68.12 260 LEU A O 1
ATOM 1995 N N . VAL A 1 261 ? -19.678 -4.727 2.960 1.00 68.88 261 VAL A N 1
ATOM 1996 C CA . VAL A 1 261 ? -20.039 -3.775 1.903 1.00 68.88 261 VAL A CA 1
ATOM 1997 C C . VAL A 1 261 ? -21.145 -2.879 2.463 1.00 68.88 261 VAL A C 1
ATOM 1999 O O . VAL A 1 261 ? -22.138 -3.381 2.980 1.00 68.88 261 VAL A O 1
ATOM 2002 N N . GLY A 1 262 ? -20.952 -1.555 2.431 1.00 72.38 262 GLY A N 1
ATOM 2003 C CA . GLY A 1 262 ? -21.899 -0.582 3.009 1.00 72.38 262 GLY A CA 1
ATOM 2004 C C . GLY A 1 262 ? -21.416 0.154 4.267 1.00 72.38 262 GLY A C 1
ATOM 2005 O O . GLY A 1 262 ? -22.132 1.007 4.788 1.00 72.38 262 GLY A O 1
ATOM 2006 N N . TRP A 1 263 ? -20.175 -0.072 4.713 1.00 79.81 263 TRP A N 1
ATOM 2007 C CA . TRP A 1 263 ? -19.550 0.668 5.825 1.00 79.81 263 TRP A CA 1
ATOM 2008 C C . TRP A 1 263 ? -19.594 2.200 5.650 1.00 79.81 263 TRP A C 1
ATOM 2010 O O . TRP A 1 263 ? -19.548 2.949 6.625 1.00 79.81 263 TRP A O 1
ATOM 2020 N N . ARG A 1 264 ? -19.718 2.697 4.409 1.00 78.94 264 ARG A N 1
ATOM 2021 C CA . ARG A 1 264 ? -19.843 4.132 4.099 1.00 78.94 264 ARG A CA 1
ATOM 2022 C C . ARG A 1 264 ? -21.102 4.756 4.698 1.00 78.94 264 ARG A C 1
ATOM 2024 O O . ARG A 1 264 ? -21.034 5.888 5.175 1.00 78.94 264 ARG A O 1
ATOM 2031 N N . GLU A 1 265 ? -22.220 4.036 4.692 1.00 79.75 265 GLU A N 1
ATOM 2032 C CA . GLU A 1 265 ? -23.474 4.516 5.280 1.00 79.75 265 GLU A CA 1
ATOM 2033 C C . GLU A 1 265 ? -23.365 4.585 6.803 1.00 79.75 265 GLU A C 1
ATOM 2035 O O . GLU A 1 265 ? -23.723 5.594 7.409 1.00 79.75 265 GLU A O 1
ATOM 2040 N N . GLU A 1 266 ? -22.791 3.552 7.422 1.00 81.19 266 GLU A N 1
ATOM 2041 C CA . GLU A 1 266 ? -22.567 3.516 8.871 1.00 81.19 266 GLU A CA 1
ATOM 2042 C C . GLU A 1 266 ? -21.581 4.612 9.308 1.00 81.19 266 GLU A C 1
ATOM 2044 O O . GLU A 1 266 ? -21.841 5.351 10.260 1.00 81.19 266 GLU A O 1
ATOM 2049 N N . ALA A 1 267 ? -20.513 4.844 8.538 1.00 79.50 267 ALA A N 1
ATOM 2050 C CA . ALA A 1 267 ? -19.600 5.964 8.762 1.00 79.50 267 ALA A CA 1
ATOM 2051 C C . ALA A 1 267 ? -20.307 7.330 8.694 1.00 79.50 267 ALA A C 1
ATOM 2053 O O . ALA A 1 267 ? -19.996 8.232 9.482 1.00 79.50 267 ALA A O 1
ATOM 2054 N N . GLN A 1 268 ? -21.251 7.509 7.764 1.00 81.62 268 GLN A N 1
ATOM 2055 C CA . GLN A 1 268 ? -22.045 8.736 7.662 1.00 81.62 268 GLN A CA 1
ATOM 2056 C C . GLN A 1 268 ? -23.004 8.896 8.846 1.00 81.62 268 GLN A C 1
ATOM 2058 O O . GLN A 1 268 ? -23.092 9.997 9.399 1.00 81.62 268 GLN A O 1
ATOM 2063 N N . LYS A 1 269 ? -23.674 7.820 9.280 1.00 83.44 269 LYS A N 1
ATOM 2064 C CA . LYS A 1 269 ? -24.539 7.825 10.472 1.00 83.44 269 LYS A CA 1
ATOM 2065 C C . LYS A 1 269 ? -23.753 8.191 11.731 1.00 83.44 269 LYS A C 1
ATOM 2067 O O . LYS A 1 269 ? -24.179 9.080 12.466 1.00 83.44 269 LYS A O 1
ATOM 2072 N N . LEU A 1 270 ? -22.572 7.602 11.929 1.00 82.56 270 LEU A N 1
ATOM 2073 C CA . LEU A 1 270 ? -21.681 7.929 13.050 1.00 82.56 270 LEU A CA 1
ATOM 2074 C C . LEU A 1 270 ? -21.255 9.403 13.028 1.00 82.56 270 LEU A C 1
ATOM 2076 O O . LEU A 1 270 ? -21.321 10.084 14.051 1.00 82.56 270 LEU A O 1
ATOM 2080 N N . LYS A 1 271 ? -20.881 9.939 11.856 1.00 82.25 271 LYS A N 1
ATOM 2081 C CA . LYS A 1 271 ? -20.558 11.371 11.711 1.00 82.25 271 LYS A CA 1
ATOM 2082 C C . LYS A 1 271 ? -21.748 12.273 12.052 1.00 82.25 271 LYS A C 1
ATOM 2084 O O . LYS A 1 271 ? -21.553 13.293 12.710 1.00 82.25 271 LYS A O 1
ATOM 2089 N N . ARG A 1 272 ? -22.966 11.915 11.627 1.00 83.81 272 ARG A N 1
ATOM 2090 C CA . ARG A 1 272 ? -24.193 12.665 11.958 1.00 83.81 272 ARG A CA 1
ATOM 2091 C C . ARG A 1 272 ? -24.485 12.628 13.459 1.00 83.81 272 ARG A C 1
ATOM 2093 O O . ARG A 1 272 ? -24.700 13.684 14.043 1.00 83.81 272 ARG A O 1
ATOM 2100 N N . LYS A 1 273 ? -24.413 11.448 14.087 1.00 83.88 273 LYS A N 1
ATOM 2101 C CA . LYS A 1 273 ? -24.613 11.275 15.536 1.00 83.88 273 LYS A CA 1
ATOM 2102 C C . LYS A 1 273 ? -23.609 12.099 16.345 1.00 83.88 273 LYS A C 1
ATOM 2104 O O . LYS A 1 273 ? -23.997 12.772 17.290 1.00 83.88 273 LYS A O 1
ATOM 2109 N N . ARG A 1 274 ? -22.340 12.119 15.928 1.00 81.69 274 ARG A N 1
ATOM 2110 C CA . ARG A 1 274 ? -21.294 12.919 16.577 1.00 81.69 274 ARG A CA 1
ATOM 2111 C C . ARG A 1 274 ? -21.556 14.422 16.476 1.00 81.69 274 ARG A C 1
ATOM 2113 O O . ARG A 1 274 ? -21.542 15.088 17.500 1.00 81.69 274 ARG A O 1
ATOM 2120 N N . LYS A 1 275 ? -21.892 14.933 15.285 1.00 83.69 275 LYS A N 1
ATOM 2121 C CA . LYS A 1 275 ? -22.278 16.347 15.112 1.00 83.69 275 LYS A CA 1
ATOM 2122 C C . LYS A 1 275 ? -23.495 16.726 15.957 1.00 83.69 275 LYS A C 1
ATOM 2124 O O . LYS A 1 275 ? -23.533 17.816 16.509 1.00 83.69 275 LYS A O 1
ATOM 2129 N N . MET A 1 276 ? -24.476 15.830 16.062 1.00 82.88 276 MET A N 1
ATOM 2130 C CA . MET A 1 276 ? -25.659 16.043 16.897 1.00 82.88 276 MET A CA 1
ATOM 2131 C C . MET A 1 276 ? -25.302 16.073 18.388 1.00 82.88 276 MET A C 1
ATOM 2133 O O . MET A 1 276 ? -25.756 16.962 19.096 1.00 82.88 276 MET A O 1
ATOM 2137 N N . ASN A 1 277 ? -24.444 15.163 18.858 1.00 83.88 277 ASN A N 1
ATOM 2138 C CA . ASN A 1 277 ? -23.963 15.165 20.241 1.00 83.88 277 ASN A CA 1
ATOM 2139 C C . ASN A 1 277 ? -23.133 16.420 20.560 1.00 83.88 277 ASN A C 1
ATOM 2141 O O . ASN A 1 277 ? -23.311 17.005 21.622 1.00 83.88 277 ASN A O 1
ATOM 2145 N N . GLU A 1 278 ? -22.266 16.856 19.641 1.00 83.12 278 GLU A N 1
ATOM 2146 C CA . GLU A 1 278 ? -21.486 18.094 19.774 1.00 83.12 278 GLU A CA 1
ATOM 2147 C C . GLU A 1 278 ? -22.404 19.329 19.822 1.00 83.12 278 GLU A C 1
ATOM 2149 O O . GLU A 1 278 ? -22.231 20.185 20.688 1.00 83.12 278 GLU A O 1
ATOM 2154 N N . ALA A 1 279 ? -23.426 19.393 18.960 1.00 80.94 279 ALA A N 1
ATOM 2155 C CA . ALA A 1 279 ? -24.423 20.465 18.974 1.00 80.94 279 ALA A CA 1
ATOM 2156 C C . ALA A 1 279 ? -25.242 20.473 20.275 1.00 80.94 279 ALA A C 1
ATOM 2158 O O . ALA A 1 279 ? -25.402 21.523 20.894 1.00 80.94 279 ALA A O 1
ATOM 2159 N N . ASN A 1 280 ? -25.703 19.307 20.735 1.00 79.06 280 ASN A N 1
ATOM 2160 C CA . ASN A 1 280 ? -26.429 19.179 21.999 1.00 79.06 280 ASN A CA 1
ATOM 2161 C C . ASN A 1 280 ? -25.559 19.593 23.190 1.00 79.06 280 ASN A C 1
ATOM 2163 O O . ASN A 1 280 ? -26.037 20.296 24.075 1.00 79.06 280 ASN A O 1
ATOM 2167 N N . HIS A 1 281 ? -24.278 19.218 23.194 1.00 78.38 281 HIS A N 1
ATOM 2168 C CA . HIS A 1 281 ? -23.347 19.616 24.244 1.00 78.38 281 HIS A CA 1
ATOM 2169 C C . HIS A 1 281 ? -23.112 21.134 24.256 1.00 78.38 281 HIS A C 1
ATOM 2171 O O . HIS A 1 281 ? -23.115 21.741 25.325 1.00 78.38 281 HIS A O 1
ATOM 2177 N N . GLN A 1 282 ? -22.994 21.772 23.086 1.00 76.44 282 GLN A N 1
ATOM 2178 C CA . GLN A 1 282 ? -22.905 23.234 22.991 1.00 76.44 282 GLN A CA 1
ATOM 2179 C C . GLN A 1 282 ? -24.178 23.935 23.474 1.00 76.44 282 GLN A C 1
ATOM 2181 O O . GLN A 1 282 ? -24.086 24.927 24.197 1.00 76.44 282 GLN A O 1
ATOM 2186 N N . ILE A 1 283 ? -25.357 23.412 23.127 1.00 74.81 283 ILE A N 1
ATOM 2187 C CA . ILE A 1 283 ? -26.640 23.934 23.621 1.00 74.81 283 ILE A CA 1
ATOM 2188 C C . ILE A 1 283 ? -26.719 23.791 25.144 1.00 74.81 283 ILE A C 1
ATOM 2190 O O . ILE A 1 283 ? -27.136 24.720 25.828 1.00 74.81 283 ILE A O 1
ATOM 2194 N N . GLN A 1 284 ? -26.278 22.661 25.696 1.00 71.69 284 GLN A N 1
ATOM 2195 C CA . GLN A 1 284 ? -26.304 22.408 27.135 1.00 71.69 284 GLN A CA 1
ATOM 2196 C C . GLN A 1 284 ? -25.314 23.301 27.899 1.00 71.69 284 GLN A C 1
ATOM 2198 O O . GLN A 1 284 ? -25.668 23.838 28.944 1.00 71.69 284 GLN A O 1
ATOM 2203 N N . LEU A 1 285 ? -24.120 23.545 27.349 1.00 69.38 285 LEU A N 1
ATOM 2204 C CA . LEU A 1 285 ? -23.168 24.527 27.882 1.00 69.38 285 LEU A CA 1
ATOM 2205 C C . LEU A 1 285 ? -23.735 25.952 27.822 1.00 69.38 285 LEU A C 1
ATOM 2207 O O . LEU A 1 285 ? -23.638 26.684 28.803 1.00 69.38 285 LEU A O 1
ATOM 2211 N N . GLY A 1 286 ? -24.369 26.330 26.709 1.00 68.31 286 GLY A N 1
ATOM 2212 C CA . GLY A 1 286 ? -25.034 27.626 26.557 1.00 68.31 286 GLY A CA 1
ATOM 2213 C C . GLY A 1 286 ? -26.185 27.824 27.547 1.00 68.31 286 GLY A C 1
ATOM 2214 O O . GLY A 1 286 ? -26.260 28.868 28.194 1.00 68.31 286 GLY A O 1
ATOM 2215 N N . ASN A 1 287 ? -27.027 26.804 27.734 1.00 65.62 287 ASN A N 1
ATOM 2216 C CA . ASN A 1 287 ? -28.115 26.824 28.711 1.00 65.62 287 ASN A CA 1
ATOM 2217 C C . ASN A 1 287 ? -27.572 26.920 30.143 1.00 65.62 287 ASN A C 1
ATOM 2219 O O . ASN A 1 287 ? -28.023 27.777 30.903 1.00 65.62 287 ASN A O 1
ATOM 2223 N N . ASN A 1 288 ? -26.545 26.138 30.485 1.00 57.50 288 ASN A N 1
ATOM 2224 C CA . ASN A 1 288 ? -25.906 26.204 31.799 1.00 57.50 288 ASN A CA 1
ATOM 2225 C C . ASN A 1 288 ? -25.278 27.587 32.054 1.00 57.50 288 ASN A C 1
ATOM 2227 O O . ASN A 1 288 ? -25.501 28.146 33.120 1.00 57.50 288 ASN A O 1
ATOM 2231 N N . LEU A 1 289 ? -24.618 28.205 31.065 1.00 56.00 289 LEU A N 1
ATOM 2232 C CA . LEU A 1 289 ? -24.085 29.579 31.144 1.00 56.00 289 LEU A CA 1
ATOM 2233 C C . LEU A 1 289 ? -25.181 30.650 31.313 1.00 56.00 289 LEU A C 1
ATOM 2235 O O . LEU A 1 289 ? -24.945 31.685 31.940 1.00 56.00 289 LEU A O 1
ATOM 2239 N N . THR A 1 290 ? -26.385 30.436 30.769 1.00 52.78 290 THR A N 1
ATOM 2240 C CA . THR A 1 290 ? -27.528 31.339 31.003 1.00 52.78 290 THR A CA 1
ATOM 2241 C C . THR A 1 290 ? -28.156 31.164 32.386 1.00 52.78 290 THR A C 1
ATOM 2243 O O . THR A 1 290 ? -28.597 32.153 32.973 1.00 52.78 290 THR A O 1
ATOM 2246 N N . THR A 1 291 ? -28.143 29.950 32.943 1.00 51.22 291 THR A N 1
ATOM 2247 C CA . THR A 1 291 ? -28.561 29.677 34.328 1.00 51.22 291 THR A CA 1
ATOM 2248 C C . THR A 1 291 ? -27.531 30.197 35.343 1.00 51.22 291 THR A C 1
ATOM 2250 O O . THR A 1 291 ? -27.913 30.685 36.407 1.00 51.22 291 THR A O 1
ATOM 2253 N N . ASP A 1 292 ? -26.245 30.216 34.979 1.00 44.72 292 ASP A N 1
ATOM 2254 C CA . ASP A 1 292 ? -25.138 30.652 35.843 1.00 44.72 292 ASP A CA 1
ATOM 2255 C C . ASP A 1 292 ? -25.006 32.182 35.987 1.00 44.72 292 ASP A C 1
ATOM 2257 O O . ASP A 1 292 ? -24.311 32.674 36.874 1.00 44.72 292 ASP A O 1
ATOM 2261 N N . ARG A 1 293 ? -25.751 32.993 35.213 1.00 46.88 293 ARG A N 1
ATOM 2262 C CA . ARG A 1 293 ? -25.848 34.447 35.489 1.00 46.88 293 ARG A CA 1
ATOM 2263 C C . ARG A 1 293 ? -26.552 34.771 36.815 1.00 46.88 293 ARG A C 1
ATOM 2265 O O . ARG A 1 293 ? -26.532 35.928 37.227 1.00 46.88 293 ARG A O 1
ATOM 2272 N N . ARG A 1 294 ? -27.157 33.784 37.492 1.00 46.09 294 ARG A N 1
ATOM 2273 C CA . ARG A 1 294 ? -27.665 33.911 38.873 1.00 46.09 294 ARG A CA 1
ATOM 2274 C C . ARG A 1 294 ? -26.733 33.319 39.942 1.00 46.09 294 ARG A C 1
ATOM 2276 O O . ARG A 1 294 ? -27.027 33.488 41.118 1.00 46.09 294 ARG A O 1
ATOM 2283 N N . PHE A 1 295 ? -25.622 32.687 39.559 1.00 44.34 295 PHE A N 1
ATOM 2284 C CA . PHE A 1 295 ? -24.644 32.064 40.467 1.00 44.34 295 PHE A CA 1
ATOM 2285 C C . PHE A 1 295 ? -23.192 32.479 40.157 1.00 44.34 295 PHE A C 1
ATOM 2287 O O . PHE A 1 295 ? -22.230 31.850 40.594 1.00 44.34 295 PHE A O 1
ATOM 2294 N N . ALA A 1 296 ? -23.015 33.601 39.455 1.00 44.38 296 ALA A N 1
ATOM 2295 C CA . ALA A 1 296 ? -21.717 34.186 39.152 1.00 44.38 296 ALA A CA 1
ATOM 2296 C C . ALA A 1 296 ? -21.091 34.869 40.384 1.00 44.38 296 ALA A C 1
ATOM 2298 O O . ALA A 1 296 ? -20.961 36.092 40.411 1.00 44.38 296 ALA A O 1
ATOM 2299 N N . VAL A 1 297 ? -20.692 34.090 41.393 1.00 48.50 297 VAL A N 1
ATOM 2300 C CA . VAL A 1 297 ? -19.695 34.540 42.379 1.00 48.50 297 VAL A CA 1
ATOM 2301 C C . VAL A 1 297 ? -18.546 33.542 42.579 1.00 48.50 297 VAL A C 1
ATOM 2303 O O . VAL A 1 297 ? -17.430 34.024 42.707 1.00 48.50 297 VAL A O 1
ATOM 2306 N N . ASP A 1 298 ? -18.706 32.213 42.473 1.00 43.09 298 ASP A N 1
ATOM 2307 C CA . ASP A 1 298 ? -17.681 31.329 43.086 1.00 43.09 298 ASP A CA 1
ATOM 2308 C C . ASP A 1 298 ? -16.896 30.318 42.231 1.00 43.09 298 ASP A C 1
ATOM 2310 O O . ASP A 1 298 ? -16.016 29.660 42.770 1.00 43.09 298 ASP A O 1
ATOM 2314 N N . ASN A 1 299 ? -17.072 30.212 40.909 1.00 43.66 299 ASN A N 1
ATOM 2315 C CA . ASN A 1 299 ? -16.368 29.165 40.136 1.00 43.66 299 ASN A CA 1
ATOM 2316 C C . ASN A 1 299 ? -15.494 29.671 38.980 1.00 43.66 299 ASN A C 1
ATOM 2318 O O . ASN A 1 299 ? -15.458 29.089 37.896 1.00 43.66 299 ASN A O 1
ATOM 2322 N N . LYS A 1 300 ? -14.686 30.710 39.227 1.00 44.22 300 LYS A N 1
ATOM 2323 C CA . LYS A 1 300 ? -13.588 31.096 38.311 1.00 44.22 300 LYS A CA 1
ATOM 2324 C C . LYS A 1 300 ? -12.443 30.068 38.228 1.00 44.22 300 LYS A C 1
ATOM 2326 O O . LYS A 1 300 ? -11.501 30.284 37.476 1.00 44.22 300 LYS A O 1
ATOM 2331 N N . THR A 1 301 ? -12.527 28.952 38.950 1.00 45.00 301 THR A N 1
ATOM 2332 C CA . THR A 1 301 ? -11.471 27.931 39.075 1.00 45.00 301 THR A CA 1
ATOM 2333 C C . THR A 1 301 ? -11.794 26.575 38.433 1.00 45.00 301 THR A C 1
ATOM 2335 O O . THR A 1 301 ? -10.952 25.686 38.476 1.00 45.00 301 THR A O 1
ATOM 2338 N N . LEU A 1 302 ? -12.958 26.395 37.790 1.00 44.03 302 LEU A N 1
ATOM 2339 C CA . LEU A 1 302 ? -13.346 25.117 37.151 1.00 44.03 302 LEU A CA 1
ATOM 2340 C C . LEU A 1 302 ? -13.307 25.123 35.610 1.00 44.03 302 LEU A C 1
ATOM 2342 O O . LEU A 1 302 ? -13.550 24.092 34.986 1.00 44.03 302 LEU A O 1
ATOM 2346 N N . ALA A 1 303 ? -12.958 26.249 34.982 1.00 46.62 303 ALA A N 1
ATOM 2347 C CA . ALA A 1 303 ? -12.853 26.369 33.521 1.00 46.62 303 ALA A CA 1
ATOM 2348 C C . ALA A 1 303 ? -11.537 25.813 32.928 1.00 46.62 303 ALA A C 1
ATOM 2350 O O . ALA A 1 303 ? -11.327 25.910 31.722 1.00 46.62 303 ALA A O 1
ATOM 2351 N N . ASP A 1 304 ? -10.684 25.197 33.753 1.00 39.38 304 ASP A N 1
ATOM 2352 C CA . ASP A 1 304 ? -9.415 24.577 33.345 1.00 39.38 304 ASP A CA 1
ATOM 2353 C C . ASP A 1 304 ? -9.503 23.046 33.176 1.00 39.38 304 ASP A 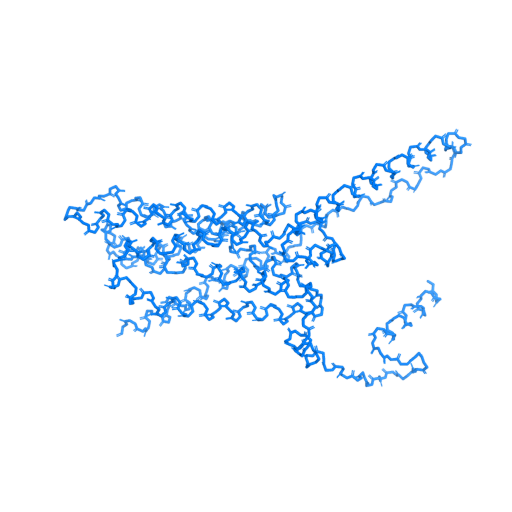C 1
ATOM 2355 O O . ASP A 1 304 ? -8.479 22.361 33.118 1.00 39.38 304 ASP A O 1
ATOM 2359 N N . PHE A 1 305 ? -10.709 22.473 33.050 1.00 45.12 305 PHE A N 1
ATOM 2360 C CA . PHE A 1 305 ? -10.866 21.048 32.735 1.00 45.12 305 PHE A CA 1
ATOM 2361 C C . PHE A 1 305 ? -10.563 20.763 31.252 1.00 45.12 305 PHE A C 1
ATOM 2363 O O . PHE A 1 305 ? -11.434 20.704 30.388 1.00 45.12 305 PHE A O 1
ATOM 2370 N N . GLU A 1 306 ? -9.260 20.647 30.996 1.00 49.19 306 GLU A N 1
ATOM 2371 C CA . GLU A 1 306 ? -8.579 19.893 29.945 1.00 49.19 306 GLU A CA 1
ATOM 2372 C C . GLU A 1 306 ? -9.254 19.846 28.565 1.00 49.19 306 GLU A C 1
ATOM 2374 O O . GLU A 1 306 ? -9.848 18.855 28.136 1.00 49.19 306 GLU A O 1
ATOM 2379 N N . VAL A 1 307 ? -8.952 20.862 27.753 1.00 43.25 307 VAL A N 1
ATOM 2380 C CA . VAL A 1 307 ? -8.699 20.607 26.332 1.00 43.25 307 VAL A CA 1
ATOM 2381 C C . VAL A 1 307 ? -7.603 19.545 26.281 1.00 43.25 307 VAL A C 1
ATOM 2383 O O . VAL A 1 307 ? -6.448 19.859 26.572 1.00 43.25 307 VAL A O 1
ATOM 2386 N N . LEU A 1 308 ? -7.955 18.298 25.940 1.00 43.66 308 LEU A N 1
ATOM 2387 C CA . LEU A 1 308 ? -7.005 17.217 25.667 1.00 43.66 308 LEU A CA 1
ATOM 2388 C C . LEU A 1 308 ? -5.957 17.720 24.670 1.00 43.66 308 LEU A C 1
ATOM 2390 O O . LEU A 1 308 ? -6.136 17.693 23.447 1.00 43.66 308 LEU A O 1
ATOM 2394 N N . LYS A 1 309 ? -4.843 18.222 25.198 1.00 41.03 309 LYS A N 1
ATOM 2395 C CA . LYS A 1 309 ? -3.702 18.656 24.413 1.00 41.03 309 LYS A CA 1
ATOM 2396 C C . LYS A 1 309 ? -3.152 17.391 23.780 1.00 41.03 309 LYS A C 1
ATOM 2398 O O . LYS A 1 309 ? -2.618 16.539 24.486 1.00 41.03 309 LYS A O 1
ATOM 2403 N N . LYS A 1 310 ? -3.321 17.266 22.455 1.00 41.06 310 LYS A N 1
ATOM 2404 C CA . LYS A 1 310 ? -2.739 16.191 21.632 1.00 41.06 310 LYS A CA 1
ATOM 2405 C C . LYS A 1 310 ? -1.346 15.866 22.191 1.00 41.06 310 LYS A C 1
ATOM 2407 O O . LYS A 1 310 ? -0.552 16.807 22.322 1.00 41.06 310 LYS A O 1
ATOM 2412 N N . PRO A 1 311 ? -1.056 14.606 22.568 1.00 43.44 311 PRO A N 1
ATOM 2413 C CA . PRO A 1 311 ? 0.166 14.285 23.292 1.00 43.44 311 PRO A CA 1
ATOM 2414 C C . PRO A 1 311 ? 1.372 14.841 22.535 1.00 43.44 311 PRO A C 1
ATOM 2416 O O . PRO A 1 311 ? 1.486 14.686 21.315 1.00 43.44 311 PRO A O 1
ATOM 2419 N N . LYS A 1 312 ? 2.250 15.555 23.254 1.00 53.75 312 LYS A N 1
ATOM 2420 C CA . LYS A 1 312 ? 3.498 16.078 22.689 1.00 53.75 312 LYS A CA 1
ATOM 2421 C C . LYS A 1 312 ? 4.253 14.900 22.074 1.00 53.75 312 LYS A C 1
ATOM 2423 O O . LYS A 1 312 ? 4.568 13.939 22.765 1.00 53.75 312 LYS A O 1
ATOM 2428 N N . ARG A 1 313 ? 4.502 15.012 20.766 1.00 58.31 313 ARG A N 1
ATOM 2429 C CA . ARG A 1 313 ? 5.183 14.060 19.878 1.00 58.31 313 ARG A CA 1
ATOM 2430 C C . ARG A 1 313 ? 6.172 13.159 20.627 1.00 58.31 313 ARG A C 1
ATOM 2432 O O . ARG A 1 313 ? 7.228 13.623 21.059 1.00 58.31 313 ARG A O 1
ATOM 2439 N N . ASN A 1 314 ? 5.846 11.871 20.738 1.00 58.88 314 ASN A N 1
ATOM 2440 C CA . ASN A 1 314 ? 6.744 10.889 21.334 1.00 58.88 314 ASN A CA 1
ATOM 2441 C C . ASN A 1 314 ? 7.997 10.768 20.463 1.00 58.88 314 ASN A C 1
ATOM 2443 O O . ASN A 1 314 ? 7.934 10.290 19.331 1.00 58.88 314 ASN A O 1
ATOM 2447 N N . LYS A 1 315 ? 9.151 11.174 21.006 1.00 59.56 315 LYS A N 1
ATOM 2448 C CA . LYS A 1 315 ? 10.471 10.985 20.374 1.00 59.56 315 LYS A CA 1
ATOM 2449 C C . LYS A 1 315 ? 10.697 9.517 19.973 1.00 59.56 315 LYS A C 1
ATOM 2451 O O . LYS A 1 315 ? 11.324 9.247 18.956 1.00 59.56 315 LYS A O 1
ATOM 2456 N N . PHE A 1 316 ? 10.087 8.593 20.715 1.00 56.97 316 PHE A N 1
ATOM 2457 C CA . PHE A 1 316 ? 10.059 7.158 20.440 1.00 56.97 316 PHE A CA 1
ATOM 2458 C C . PHE A 1 316 ? 9.373 6.781 19.122 1.00 56.97 316 PHE A C 1
ATOM 2460 O O . PHE A 1 316 ? 9.860 5.891 18.440 1.00 56.97 316 PHE A O 1
ATOM 2467 N N . ALA A 1 317 ? 8.299 7.468 18.714 1.00 54.44 317 ALA A N 1
ATOM 2468 C CA . ALA A 1 317 ? 7.642 7.195 17.432 1.00 54.44 317 ALA A CA 1
ATOM 2469 C C . ALA A 1 317 ? 8.550 7.571 16.251 1.00 54.44 317 ALA A C 1
ATOM 2471 O O . ALA A 1 317 ? 8.621 6.850 15.262 1.00 54.44 317 ALA A O 1
ATOM 2472 N N . PHE A 1 318 ? 9.311 8.661 16.393 1.00 58.44 318 PHE A N 1
ATOM 2473 C CA . PHE A 1 318 ? 10.287 9.093 15.393 1.00 58.44 318 PHE A CA 1
ATOM 2474 C C . PHE A 1 318 ? 11.487 8.137 15.327 1.00 58.44 318 PHE A C 1
ATOM 2476 O O . PHE A 1 318 ? 11.896 7.734 14.242 1.00 58.44 318 PHE A O 1
ATOM 2483 N N . ALA A 1 319 ? 12.005 7.708 16.483 1.00 58.94 319 ALA A N 1
ATOM 2484 C CA . ALA A 1 319 ? 13.068 6.707 16.558 1.00 58.94 319 ALA A CA 1
ATOM 2485 C C . ALA A 1 319 ? 12.624 5.347 15.991 1.00 58.94 319 ALA A C 1
ATOM 2487 O O . ALA A 1 319 ? 13.380 4.712 15.265 1.00 58.94 319 ALA A O 1
ATOM 2488 N N . CYS A 1 320 ? 11.386 4.927 16.260 1.00 56.31 320 CYS A N 1
ATOM 2489 C CA . CYS A 1 320 ? 10.820 3.687 15.734 1.00 56.31 320 CYS A CA 1
ATOM 2490 C C . CYS A 1 320 ? 10.593 3.762 14.217 1.00 56.31 320 CYS A C 1
ATOM 2492 O O . CYS A 1 320 ? 10.922 2.812 13.518 1.00 56.31 320 CYS A O 1
ATOM 2494 N N . ALA A 1 321 ? 10.134 4.900 13.683 1.00 52.19 321 ALA A N 1
ATOM 2495 C CA . ALA A 1 321 ? 10.028 5.116 12.238 1.00 52.19 321 ALA A CA 1
ATOM 2496 C C . ALA A 1 321 ? 11.403 5.088 11.545 1.00 52.19 321 ALA A C 1
ATOM 2498 O O . ALA A 1 321 ? 11.546 4.475 10.488 1.00 52.19 321 ALA A O 1
ATOM 2499 N N . ILE A 1 322 ? 12.429 5.686 12.161 1.00 60.69 322 ILE A N 1
ATOM 2500 C CA . ILE A 1 322 ? 13.812 5.634 11.666 1.00 60.69 322 ILE A CA 1
ATOM 2501 C C . ILE A 1 322 ? 14.357 4.201 11.718 1.00 60.69 322 ILE A C 1
ATOM 2503 O O . ILE A 1 322 ? 14.916 3.740 10.728 1.00 60.69 322 ILE A O 1
ATOM 2507 N N . LEU A 1 323 ? 14.15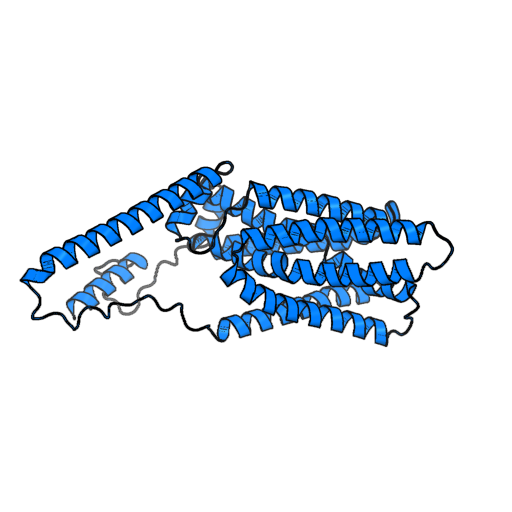1 3.475 12.820 1.00 62.38 323 LEU A N 1
ATOM 2508 C CA . LEU A 1 323 ? 14.575 2.078 12.969 1.00 62.38 323 LEU A CA 1
ATOM 2509 C C . LEU A 1 323 ? 13.841 1.142 12.003 1.00 62.38 323 LEU A C 1
ATOM 2511 O O . LEU A 1 323 ? 14.472 0.273 11.417 1.00 62.38 323 LEU A O 1
ATOM 2515 N N . ALA A 1 324 ? 12.540 1.334 11.782 1.00 51.84 324 ALA A N 1
ATOM 2516 C CA . ALA A 1 324 ? 11.761 0.568 10.811 1.00 51.84 324 ALA A CA 1
ATOM 2517 C C . ALA A 1 324 ? 12.178 0.887 9.365 1.00 51.84 324 ALA A C 1
ATOM 2519 O O . ALA A 1 324 ? 12.233 -0.017 8.530 1.00 51.84 324 ALA A O 1
ATOM 2520 N N . SER A 1 325 ? 12.524 2.147 9.073 1.00 50.44 325 SER A N 1
ATOM 2521 C CA . SER A 1 325 ? 13.098 2.552 7.785 1.00 50.44 325 SER A CA 1
ATOM 2522 C C . SER A 1 325 ? 14.478 1.923 7.578 1.00 50.44 325 SER A C 1
ATOM 2524 O O . SER A 1 325 ? 14.714 1.312 6.541 1.00 50.44 325 SER A O 1
ATOM 2526 N N . LEU A 1 326 ? 15.356 1.975 8.585 1.00 50.69 326 LEU A N 1
ATOM 2527 C CA . LEU A 1 326 ? 16.674 1.327 8.574 1.00 50.69 326 LEU A CA 1
ATOM 2528 C C . LEU A 1 326 ? 16.566 -0.195 8.446 1.00 50.69 326 LEU A C 1
ATOM 2530 O O . LEU A 1 326 ? 17.296 -0.778 7.656 1.00 50.69 326 LEU A O 1
ATOM 2534 N N . ALA A 1 327 ? 15.631 -0.838 9.146 1.00 50.69 327 ALA A N 1
ATOM 2535 C CA . ALA A 1 327 ? 15.377 -2.272 9.030 1.00 50.69 327 ALA A CA 1
ATOM 2536 C C . ALA A 1 327 ? 14.803 -2.643 7.656 1.00 50.69 327 ALA A C 1
ATOM 2538 O O . ALA A 1 327 ? 15.190 -3.657 7.091 1.00 50.69 327 ALA A O 1
ATOM 2539 N N . SER A 1 328 ? 13.931 -1.814 7.076 1.00 49.19 328 SER A N 1
ATOM 2540 C CA . SER A 1 328 ? 13.417 -2.016 5.712 1.00 49.19 328 SER A CA 1
ATOM 2541 C C . SER A 1 328 ? 14.504 -1.827 4.656 1.00 49.19 328 SER A C 1
ATOM 2543 O O . SER A 1 328 ? 14.507 -2.522 3.646 1.00 49.19 328 SER A O 1
ATOM 2545 N N . ILE A 1 329 ? 15.434 -0.902 4.893 1.00 48.56 329 ILE A N 1
ATOM 2546 C CA . ILE A 1 329 ? 16.619 -0.697 4.061 1.00 48.56 329 ILE A CA 1
ATOM 2547 C C . ILE A 1 329 ? 17.556 -1.901 4.192 1.00 48.56 329 ILE A C 1
ATOM 2549 O O . ILE A 1 329 ? 17.946 -2.455 3.175 1.00 48.56 329 ILE A O 1
ATOM 2553 N N . LEU A 1 330 ? 17.843 -2.372 5.409 1.00 42.81 330 LEU A N 1
ATOM 2554 C CA . LEU A 1 330 ? 18.686 -3.547 5.677 1.00 42.81 330 LEU A CA 1
ATOM 2555 C C . LEU A 1 330 ? 18.077 -4.860 5.163 1.00 42.81 330 LEU A C 1
ATOM 2557 O O . LEU A 1 330 ? 18.803 -5.705 4.656 1.00 42.81 330 LEU A O 1
ATOM 2561 N N . LEU A 1 331 ? 16.756 -5.034 5.240 1.00 46.53 331 LEU A N 1
ATOM 2562 C CA . LEU A 1 331 ? 16.055 -6.185 4.659 1.00 46.53 331 LEU A CA 1
ATOM 2563 C C . LEU A 1 331 ? 15.972 -6.089 3.131 1.00 46.53 331 LEU A C 1
ATOM 2565 O O . LEU A 1 331 ? 16.091 -7.108 2.462 1.00 46.53 331 LEU A O 1
ATOM 2569 N N . GLY A 1 332 ? 15.832 -4.878 2.579 1.00 45.91 332 GLY A N 1
ATOM 2570 C CA . GLY A 1 332 ? 15.979 -4.628 1.144 1.00 45.91 332 GLY A CA 1
ATOM 2571 C C . GLY A 1 332 ? 17.393 -4.945 0.652 1.00 45.91 332 GLY A C 1
ATOM 2572 O O . GLY A 1 332 ? 17.540 -5.582 -0.385 1.00 45.91 332 GLY A O 1
ATOM 2573 N N . TYR A 1 333 ? 18.424 -4.604 1.437 1.00 44.47 333 TYR A N 1
ATOM 2574 C CA . TYR A 1 333 ? 19.794 -5.076 1.225 1.00 44.47 333 TYR A CA 1
ATOM 2575 C C . TYR A 1 333 ? 19.889 -6.596 1.369 1.00 44.47 333 TYR A C 1
ATOM 2577 O O . TYR A 1 333 ? 20.602 -7.202 0.594 1.00 44.47 333 TYR A O 1
ATOM 2585 N N . GLY A 1 334 ? 19.165 -7.231 2.293 1.00 43.06 334 GLY A N 1
ATOM 2586 C CA . GLY A 1 334 ? 19.152 -8.688 2.458 1.00 43.06 334 GLY A CA 1
ATOM 2587 C C . GLY A 1 334 ? 18.563 -9.446 1.263 1.00 43.06 334 GLY A C 1
ATOM 2588 O O . GLY A 1 334 ? 19.112 -10.478 0.881 1.00 43.06 334 GLY A O 1
ATOM 2589 N N . GLU A 1 335 ? 17.499 -8.929 0.641 1.00 42.78 335 GLU A N 1
ATOM 2590 C CA . GLU A 1 335 ? 16.938 -9.493 -0.598 1.00 42.78 335 GLU A CA 1
ATOM 2591 C C . GLU A 1 335 ? 17.820 -9.177 -1.814 1.00 42.78 335 GLU A C 1
ATOM 2593 O O . GLU A 1 335 ? 18.104 -10.085 -2.592 1.00 42.78 335 GLU A O 1
ATOM 2598 N N . LEU A 1 336 ? 18.351 -7.950 -1.939 1.00 39.53 336 LEU A N 1
ATOM 2599 C CA . LEU A 1 336 ? 19.323 -7.613 -2.992 1.00 39.53 336 LEU A CA 1
ATOM 2600 C C . LEU A 1 336 ? 20.621 -8.427 -2.870 1.00 39.53 336 LEU A C 1
ATOM 2602 O O . LEU A 1 336 ? 21.169 -8.850 -3.881 1.00 39.53 336 LEU A O 1
ATOM 2606 N N . PHE A 1 337 ? 21.114 -8.658 -1.654 1.00 33.91 337 PHE A N 1
ATOM 2607 C CA . PHE A 1 337 ? 22.358 -9.380 -1.378 1.00 33.91 337 PHE A CA 1
ATOM 2608 C C . PHE A 1 337 ? 22.162 -10.897 -1.466 1.00 33.91 337 PHE A C 1
ATOM 2610 O O . PHE A 1 337 ? 23.007 -11.569 -2.043 1.00 33.91 337 PHE A O 1
ATOM 2617 N N . SER A 1 338 ? 21.028 -11.443 -0.999 1.00 35.22 338 SER A N 1
ATOM 2618 C CA . SER A 1 338 ? 20.671 -12.857 -1.236 1.00 35.22 338 SER A CA 1
ATOM 2619 C C . SER A 1 338 ? 20.460 -13.162 -2.714 1.00 35.22 338 SER A C 1
ATOM 2621 O O . SER A 1 338 ? 20.720 -14.282 -3.145 1.00 35.22 338 SER A O 1
ATOM 2623 N N . PHE A 1 339 ? 19.974 -12.192 -3.490 1.00 40.31 339 PHE A N 1
ATOM 2624 C CA . PHE A 1 339 ? 19.820 -12.337 -4.931 1.00 40.31 339 PHE A CA 1
ATOM 2625 C C . PHE A 1 339 ? 21.155 -12.156 -5.664 1.00 40.31 339 PHE A C 1
ATOM 2627 O O . PHE A 1 339 ? 21.466 -12.968 -6.525 1.00 40.31 339 PHE A O 1
ATOM 2634 N N . SER A 1 340 ? 21.991 -11.184 -5.276 1.00 34.16 340 SER A N 1
ATOM 2635 C CA . SER A 1 340 ? 23.352 -11.037 -5.820 1.00 34.16 340 SER A CA 1
ATOM 2636 C C . SER A 1 340 ? 24.203 -12.286 -5.561 1.00 34.16 340 SER A C 1
ATOM 2638 O O . SER A 1 340 ? 24.872 -12.747 -6.469 1.00 34.16 340 SER A O 1
ATOM 2640 N N . LEU A 1 341 ? 24.094 -12.904 -4.379 1.00 36.12 341 LEU A N 1
ATOM 2641 C CA . LEU A 1 341 ? 24.756 -14.178 -4.049 1.00 36.12 341 LEU A CA 1
ATOM 2642 C C . LEU A 1 341 ? 24.188 -15.409 -4.776 1.00 36.12 341 LEU A C 1
ATOM 2644 O O . LEU A 1 341 ? 24.732 -16.498 -4.627 1.00 36.12 341 LEU A O 1
ATOM 2648 N N . ARG A 1 342 ? 23.064 -15.277 -5.489 1.00 37.78 342 ARG A N 1
ATOM 2649 C CA . ARG A 1 342 ? 22.409 -16.375 -6.222 1.00 37.78 342 ARG A CA 1
ATOM 2650 C C . ARG A 1 342 ? 22.480 -16.189 -7.745 1.00 37.78 342 ARG A C 1
ATOM 2652 O O . ARG A 1 342 ? 22.044 -17.072 -8.476 1.00 37.78 342 ARG A O 1
ATOM 2659 N N . VAL A 1 343 ? 22.981 -15.042 -8.207 1.00 37.62 343 VAL A N 1
ATOM 2660 C CA . VAL A 1 343 ? 23.150 -14.688 -9.627 1.00 37.62 343 VAL A CA 1
ATOM 2661 C C . VAL A 1 343 ? 24.629 -14.707 -10.057 1.00 37.62 343 VAL A C 1
ATOM 2663 O O . VAL A 1 343 ? 24.896 -14.629 -11.253 1.00 37.62 343 VAL A O 1
ATOM 2666 N N . ASP A 1 344 ? 25.556 -14.896 -9.114 1.00 32.53 344 ASP A N 1
ATOM 2667 C CA . ASP A 1 344 ? 26.956 -15.285 -9.353 1.00 32.53 344 ASP A CA 1
ATOM 2668 C C . ASP A 1 344 ? 27.145 -16.803 -9.160 1.00 32.53 344 ASP A C 1
ATOM 2670 O O . ASP A 1 344 ? 27.983 -17.398 -9.876 1.00 32.53 344 ASP A O 1
#

Foldseek 3Di:
DVVVVLVVVVVVCVVQVHDNPDPDPDDPRPPPPLPPVLVCQLPVPPALLSVLLLCLLLLLLLLLPLLPLLVLLLCLLVLVVLLVPVDPVVSVVVSVVLLVLLLVLLVVLVVCCQPPFQLVLQLQLLVLSLVLLLLLLVLQVVCVPDPDSPNVSSVSNNVSSSSNSNSCSNHSVPSSLVVLQLLDDPSCSVVSNVSSVVSNVVSNVVCLVCVVVVCVVPNPSVSSNVSSVSSVVSSVCSVFSDDTRPPDDPVLSSQLSNDRGPSVVSVVVVVVVVVVVVVVVVVVVVVVVVVCVVVPDPPPPPPPPDPPDPPDDDPVVVVVSVVVSVVVSVVSVVSSVVVVVVVD